Protein AF-0000000084752885 (afdb_homodimer)

InterPro domains:
  IPR028973 PhnB-like [PF06983] (2-134)
  IPR028973 PhnB-like [cd06588] (3-135)
  IPR029068 Glyoxalase/Bleomycin resistance protein/Dihydroxybiphenyl dioxygenase [G3DSA:3.10.180.10] (7-140)
  IPR029068 Glyoxalase/Bleomycin resistance protein/Dihydroxybiphenyl dioxygenase [SSF54593] (1-138)

pLDDT: mean 95.04, std 5.59, range [67.38, 98.88]

Nearest PDB structures (foldseek):
  1u6l-assembly1_B  TM=9.342E-01  e=2.451E-15  Pseudomonas aeruginosa PAO1
  3oms-assembly1_A-2  TM=8.499E-01  e=5.849E-11  Bacillus cereus ATCC 14579
  1u7i-assembly1_B  TM=8.328E-01  e=1.275E-09  Pseudomonas aeruginosa PAO1
  3e5d-assembly1_A-2  TM=7.103E-01  e=3.016E-06  Listeria monocytogenes serotype 4b str. F2365
  2kjz-assembly1_B  TM=7.126E-01  e=6.112E-06  Agrobacterium fabrum str. C58

Foldseek 3Di:
DADEDEEEAAQCVVVLVVLVCVQQPDDKPDWDFCLPDPPSVPPDPSRRRWTPKIWGDNDPRYIYMYTYDDVVVPDDDDADDPDEAEDEDQDPVSLVSNCVSQQVCWAWPADFDQDPVQWRKTWTQGNRRHTYIYTYHNVD/DADEDEEEAAQCVVVLVVLVCVQQPDDKPDWDFCLPDPPSVPPDPSRRRWTPKIWGDNDPRYIYMYTYDDVVVPDDDDADDPDEAEDEDQDPVSLVSNCVSQQVCWAWPADFDQDPVQWRKTWTQGNRRHTYIYTYHNVD

Secondary structure (DSSP, 8-state):
-EEEEEEEESS-HHHHHHHHHHHH----SEEEEGGGSTTGGGS-HHHHTSEEEEEEE-SSS-EEEEEE--GGGT------SSEEEEEE-SSHHHHHHHHHHHTTTSEEEEEEEE-TTS-EEEEEE-TTS-EEEEEE-TT-/-EEEEEEEESS-HHHHHHHHHHHH----SEEEEGGGSTTGGGS-HHHHTSEEEEEEE-SSS-EEEEEE--GGGT------SSEEEEEE-SSHHHHHHHHHHHTTTSEEEEEEEE-TTS-EEEEEE-TTS-EEEEEE-TT-

Solvent-accessible surface area (backbone atoms only — not comparable to full-atom values): 15000 Å² total; per-residue (Å²): 97,48,64,30,50,34,37,49,31,84,65,47,35,61,60,53,49,52,54,48,32,73,62,73,37,81,62,69,82,42,80,38,39,32,49,74,43,92,74,26,84,80,46,52,73,72,54,24,68,21,33,54,34,36,30,37,52,76,37,95,78,35,46,43,33,34,23,28,59,47,58,93,78,69,45,79,86,37,79,37,67,33,51,29,46,32,35,33,37,88,37,69,68,52,39,50,51,51,51,59,51,55,40,53,83,33,47,78,73,37,71,78,40,80,42,94,91,60,31,40,32,28,32,29,29,24,66,86,63,50,39,39,34,41,41,26,45,90,86,108,97,47,64,30,51,34,35,49,30,83,66,46,37,62,62,51,49,53,54,49,31,73,64,72,37,81,64,69,80,41,77,38,39,31,49,74,43,92,75,27,82,81,46,51,73,73,55,23,67,20,33,54,35,36,30,37,54,76,37,95,79,33,46,43,32,34,22,28,60,49,57,93,78,68,45,79,86,38,80,37,67,34,52,30,47,33,34,33,38,88,38,70,68,53,39,50,52,49,51,59,50,55,40,54,82,33,46,78,74,37,71,78,41,80,42,96,89,60,33,40,33,29,31,28,30,25,66,85,64,51,39,39,33,40,40,28,47,89,86,107

Sequence (280 aa):
MKVNTYLNFDGNAEEAFNFYKTVFGGDFIANMKMGDAPDADKLSEEEKSRTMHISLPLSNDTILMASDIVPSMGHSLKKGNNSYISIHPESKEEADRLFNGLSKGGEIEMPMADQFWGDYFGSFVDKFGIHWMVNYNPQSMKVNTYLNFDGNAEEAFNFYKTVFGGDFIANMKMGDAPDADKLSEEEKSRTMHISLPLSNDTILMASDIVPSMGHSLKKGNNSYISIHPESKEEADRLFNGLSKGGEIEMPMADQFWGDYFGSFVDKFGIHWMVNYNPQS

Organism: Allomuricauda ruestringensis (strain DSM 13258 / CIP 107369 / LMG 19739 / B1) (NCBI:txid886377)

Structure (mmCIF, N/CA/C/O backbone):
data_AF-0000000084752885-model_v1
#
loop_
_entity.id
_entity.type
_entity.pdbx_description
1 polymer 'Glyoxalase/bleomycin resistance protein/dioxygenase'
#
loop_
_atom_site.group_PDB
_atom_site.id
_atom_site.type_symbol
_atom_site.label_atom_id
_atom_site.label_alt_id
_atom_site.label_comp_id
_atom_site.label_asym_id
_atom_site.label_entity_id
_atom_site.label_seq_id
_atom_site.pdbx_PDB_ins_code
_atom_site.Cartn_x
_atom_site.Cartn_y
_atom_site.Cartn_z
_atom_site.occupancy
_atom_site.B_iso_or_equiv
_atom_site.auth_seq_id
_atom_site.auth_comp_id
_atom_site.auth_asym_id
_atom_site.auth_atom_id
_atom_site.pdbx_PDB_model_num
ATOM 1 N N . MET A 1 1 ? 11.758 -0.398 13.227 1 91 1 MET A N 1
ATOM 2 C CA . MET A 1 1 ? 11.102 0.417 12.211 1 91 1 MET A CA 1
ATOM 3 C C . MET A 1 1 ? 9.742 -0.156 11.844 1 91 1 MET A C 1
ATOM 5 O O . MET A 1 1 ? 9.578 -1.375 11.766 1 91 1 MET A O 1
ATOM 9 N N . LYS A 1 2 ? 8.719 0.7 11.648 1 93.19 2 LYS A N 1
ATOM 10 C CA . LYS A 1 2 ? 7.402 0.252 11.211 1 93.19 2 LYS A CA 1
ATOM 11 C C . LYS A 1 2 ? 7.125 0.677 9.773 1 93.19 2 LYS A C 1
ATOM 13 O O . LYS A 1 2 ? 7.691 1.661 9.297 1 93.19 2 LYS A O 1
ATOM 18 N N . VAL A 1 3 ? 6.336 -0.091 9.117 1 95.88 3 VAL A N 1
ATOM 19 C CA . VAL A 1 3 ? 5.906 0.196 7.754 1 95.88 3 VAL A CA 1
ATOM 20 C C . VAL A 1 3 ? 4.387 0.073 7.656 1 95.88 3 VAL A C 1
ATOM 22 O O . VAL A 1 3 ? 3.812 -0.943 8.055 1 95.88 3 VAL A O 1
ATOM 25 N N . ASN A 1 4 ? 3.77 1.115 7.133 1 96.62 4 ASN A N 1
ATOM 26 C CA . ASN A 1 4 ? 2.316 1.158 7.012 1 96.62 4 ASN A CA 1
ATOM 27 C C . ASN A 1 4 ? 1.883 1.6 5.617 1 96.62 4 ASN A C 1
ATOM 29 O O . ASN A 1 4 ? 2.672 2.18 4.871 1 96.62 4 ASN A O 1
ATOM 33 N N . THR A 1 5 ? 0.655 1.289 5.285 1 98 5 THR A N 1
ATOM 34 C CA . THR A 1 5 ? 0.058 1.8 4.059 1 98 5 THR A CA 1
ATOM 35 C C . THR A 1 5 ? -0.627 3.141 4.305 1 98 5 THR A C 1
ATOM 37 O O . THR A 1 5 ? -1.317 3.314 5.312 1 98 5 THR A O 1
ATOM 40 N N . TYR A 1 6 ? -0.366 4.062 3.443 1 98.62 6 TYR A N 1
ATOM 41 C CA . TYR A 1 6 ? -1.017 5.367 3.459 1 98.62 6 TYR A CA 1
ATOM 42 C C . TYR A 1 6 ? -1.826 5.59 2.188 1 98.62 6 TYR A C 1
ATOM 44 O O . TYR A 1 6 ? -1.276 5.582 1.084 1 98.62 6 TYR A O 1
ATOM 52 N N . LEU A 1 7 ? -3.104 5.852 2.334 1 98.81 7 LEU A N 1
ATOM 53 C CA . LEU A 1 7 ? -3.994 5.969 1.186 1 98.81 7 LEU A CA 1
ATOM 54 C C . LEU A 1 7 ? -4.379 7.426 0.947 1 98.81 7 LEU A C 1
ATOM 56 O O . LEU A 1 7 ? -4.527 8.195 1.897 1 98.81 7 LEU A O 1
ATOM 60 N N . ASN A 1 8 ? -4.547 7.723 -0.279 1 98.5 8 ASN A N 1
ATOM 61 C CA . ASN A 1 8 ? -5.109 9.016 -0.667 1 98.5 8 ASN A CA 1
ATOM 62 C C . ASN A 1 8 ? -6.508 8.859 -1.257 1 98.5 8 ASN A C 1
ATOM 64 O O . ASN A 1 8 ? -6.742 7.98 -2.088 1 98.5 8 ASN A O 1
ATOM 68 N N . PHE A 1 9 ? -7.363 9.695 -0.864 1 98.62 9 PHE A N 1
ATOM 69 C CA . PHE A 1 9 ? -8.727 9.734 -1.372 1 98.62 9 PHE A CA 1
ATOM 70 C C . PHE A 1 9 ? -9.078 11.133 -1.878 1 98.62 9 PHE A C 1
ATOM 72 O O . PHE A 1 9 ? -8.273 12.062 -1.761 1 98.62 9 PHE A O 1
ATOM 79 N N . ASP A 1 10 ? -10.219 11.219 -2.535 1 97.69 10 ASP A N 1
ATOM 80 C CA . ASP A 1 10 ? -10.719 12.5 -3.031 1 97.69 10 ASP A CA 1
ATOM 81 C C . ASP A 1 10 ? -12.047 12.867 -2.373 1 97.69 10 ASP A C 1
ATOM 83 O O . ASP A 1 10 ? -13.094 12.844 -3.021 1 97.69 10 ASP A O 1
ATOM 87 N N . GLY A 1 11 ? -11.938 13.156 -1.049 1 97.12 11 GLY A N 1
ATOM 88 C CA . GLY A 1 11 ? -13.094 13.68 -0.331 1 97.12 11 GLY A CA 1
ATOM 89 C C . GLY A 1 11 ? -13.875 12.609 0.4 1 97.12 11 GLY A C 1
ATOM 90 O O . GLY A 1 11 ? -14.836 12.906 1.113 1 97.12 11 GLY A O 1
ATOM 91 N N . ASN A 1 12 ? -13.477 11.367 0.318 1 98.12 12 ASN A N 1
ATOM 92 C CA . ASN A 1 12 ? -14.273 10.312 0.942 1 98.12 12 ASN A CA 1
ATOM 93 C C . ASN A 1 12 ? -13.406 9.391 1.801 1 98.12 12 ASN A C 1
ATOM 95 O O . ASN A 1 12 ? -13.734 8.219 1.983 1 98.12 12 ASN A O 1
ATOM 99 N N . ALA A 1 13 ? -12.266 9.859 2.336 1 98.56 13 ALA A N 1
ATOM 100 C CA . ALA A 1 13 ? -11.391 9.078 3.205 1 98.56 13 ALA A CA 1
ATOM 101 C C . ALA A 1 13 ? -12.125 8.625 4.461 1 98.56 13 ALA A C 1
ATOM 103 O O . ALA A 1 13 ? -12.07 7.449 4.828 1 98.56 13 ALA A O 1
ATOM 104 N N . GLU A 1 14 ? -12.781 9.547 5.07 1 98.38 14 GLU A N 1
ATOM 105 C CA . GLU A 1 14 ? -13.477 9.203 6.309 1 98.38 14 GLU A CA 1
ATOM 106 C C . GLU A 1 14 ? -14.57 8.172 6.059 1 98.38 14 GLU A C 1
ATOM 108 O O . GLU A 1 14 ? -14.766 7.262 6.867 1 98.38 14 GLU A O 1
ATOM 113 N N . GLU A 1 15 ? -15.297 8.359 4.98 1 98.62 15 GLU A N 1
ATOM 114 C CA . GLU A 1 15 ? -16.297 7.367 4.605 1 98.62 15 GLU A CA 1
ATOM 115 C C . GLU A 1 15 ? -15.672 5.984 4.449 1 98.62 15 GLU A C 1
ATOM 117 O O . GLU A 1 15 ? -16.188 4.996 4.977 1 98.62 15 GLU A O 1
ATOM 122 N N . ALA A 1 16 ? -14.625 5.91 3.732 1 98.75 16 ALA A N 1
ATOM 123 C CA . ALA A 1 16 ? -13.914 4.648 3.523 1 98.75 16 ALA A CA 1
ATOM 124 C C . ALA A 1 16 ? -13.461 4.047 4.852 1 98.75 16 ALA A C 1
ATOM 126 O O . ALA A 1 16 ? -13.664 2.854 5.098 1 98.75 16 ALA A O 1
ATOM 127 N N . PHE A 1 17 ? -12.914 4.859 5.746 1 98.81 17 PHE A N 1
ATOM 128 C CA . PHE A 1 17 ? -12.352 4.352 6.992 1 98.81 17 PHE A CA 1
ATOM 129 C C . PHE A 1 17 ? -13.453 3.926 7.953 1 98.81 17 PHE A C 1
ATOM 131 O O . PHE A 1 17 ? -13.273 2.99 8.734 1 98.81 17 PHE A O 1
ATOM 138 N N . ASN A 1 18 ? -14.555 4.57 7.91 1 98.75 18 ASN A N 1
ATOM 139 C CA . ASN A 1 18 ? -15.703 4.078 8.664 1 98.75 18 ASN A CA 1
ATOM 140 C C . ASN A 1 18 ? -16.141 2.703 8.18 1 98.75 18 ASN A C 1
ATOM 142 O O . ASN A 1 18 ? -16.484 1.835 8.984 1 98.75 18 ASN A O 1
ATOM 146 N N . PHE A 1 19 ? -16.172 2.588 6.891 1 98.81 19 PHE A N 1
ATOM 147 C CA . PHE A 1 19 ? -16.469 1.279 6.32 1 98.81 19 PHE A CA 1
ATOM 148 C C . PHE A 1 19 ? -15.469 0.239 6.793 1 98.81 19 PHE A C 1
ATOM 150 O O . PHE A 1 19 ? -15.852 -0.844 7.238 1 98.81 19 PHE A O 1
ATOM 157 N N . TYR A 1 20 ? -14.141 0.52 6.715 1 98.69 20 TYR A N 1
ATOM 158 C CA . TYR A 1 20 ? -13.102 -0.406 7.16 1 98.69 20 TYR A CA 1
ATOM 159 C C . TYR A 1 20 ? -13.266 -0.74 8.641 1 98.69 20 TYR A C 1
ATOM 161 O O . TYR A 1 20 ? -13.07 -1.885 9.047 1 98.69 20 TYR A O 1
ATOM 169 N N . LYS A 1 21 ? -13.602 0.227 9.438 1 98.25 21 LYS A N 1
ATOM 170 C CA . LYS A 1 21 ? -13.805 0.026 10.867 1 98.25 21 LYS A CA 1
ATOM 171 C C . LYS A 1 21 ? -14.898 -1.01 11.125 1 98.25 21 LYS A C 1
ATOM 173 O O . LYS A 1 21 ? -14.797 -1.804 12.062 1 98.25 21 LYS A O 1
ATOM 178 N N . THR A 1 22 ? -15.93 -1.005 10.32 1 98.25 22 THR A N 1
ATOM 179 C CA . THR A 1 22 ? -17 -1.974 10.508 1 98.25 22 THR A CA 1
ATOM 180 C C . THR A 1 22 ? -16.5 -3.393 10.25 1 98.25 22 THR A C 1
ATOM 182 O O . THR A 1 22 ? -17.047 -4.355 10.805 1 98.25 22 THR A O 1
ATOM 185 N N . VAL A 1 23 ? -15.523 -3.547 9.469 1 98.19 23 VAL A N 1
ATOM 186 C CA . VAL A 1 23 ? -15.031 -4.863 9.078 1 98.19 23 VAL A CA 1
ATOM 187 C C . VAL A 1 23 ? -13.922 -5.305 10.031 1 98.19 23 VAL A C 1
ATOM 189 O O . VAL A 1 23 ? -13.93 -6.441 10.516 1 98.19 23 VAL A O 1
ATOM 192 N N . PHE A 1 24 ? -13 -4.406 10.266 1 97.38 24 PHE A N 1
ATOM 193 C CA . PHE A 1 24 ? -11.82 -4.754 11.055 1 97.38 24 PHE A CA 1
ATOM 194 C C . PHE A 1 24 ? -12.094 -4.559 12.547 1 97.38 24 PHE A C 1
ATOM 196 O O . PHE A 1 24 ? -11.414 -5.156 13.391 1 97.38 24 PHE A O 1
ATOM 203 N N . GLY A 1 25 ? -13.016 -3.684 12.82 1 95.88 25 GLY A N 1
ATOM 204 C CA . GLY A 1 25 ? -13.211 -3.252 14.195 1 95.88 25 GLY A CA 1
ATOM 205 C C . GLY A 1 25 ? -12.18 -2.232 14.656 1 95.88 25 GLY A C 1
ATOM 206 O O . GLY A 1 25 ? -11.562 -1.558 13.828 1 95.88 25 GLY A O 1
ATOM 207 N N . GLY A 1 26 ? -12.148 -2.049 16 1 94.19 26 GLY A N 1
ATOM 208 C CA . GLY A 1 26 ? -11.195 -1.105 16.578 1 94.19 26 GLY A CA 1
ATOM 209 C C . GLY A 1 26 ? -11.695 0.327 16.562 1 94.19 26 GLY A C 1
ATOM 210 O O . GLY A 1 26 ? -12.852 0.582 16.219 1 94.19 26 GLY A O 1
ATOM 211 N N . ASP A 1 27 ? -10.719 1.212 17.047 1 96.75 27 ASP A N 1
ATOM 212 C CA . ASP A 1 27 ? -11.023 2.641 17.062 1 96.75 27 ASP A CA 1
ATOM 213 C C . ASP A 1 27 ? -9.945 3.439 16.344 1 96.75 27 ASP A C 1
ATOM 215 O O . ASP A 1 27 ? -8.797 3.002 16.25 1 96.75 27 ASP A O 1
ATOM 219 N N . PHE A 1 28 ? -10.438 4.559 15.828 1 97.44 28 PHE A N 1
ATOM 220 C CA . PHE A 1 28 ? -9.477 5.461 15.195 1 97.44 28 PHE A CA 1
ATOM 221 C C . PHE A 1 28 ? -8.453 5.957 16.219 1 97.44 28 PHE A C 1
ATOM 223 O O . PHE A 1 28 ? -8.805 6.277 17.344 1 97.44 28 PHE A O 1
ATOM 230 N N . ILE A 1 29 ? -7.227 6.059 15.781 1 95.38 29 ILE A N 1
ATOM 231 C CA . ILE A 1 29 ? -6.191 6.66 16.625 1 95.38 29 ILE A CA 1
ATOM 232 C C . ILE A 1 29 ? -6.07 8.148 16.297 1 95.38 29 ILE A C 1
ATOM 234 O O . ILE A 1 29 ? -5.621 8.938 17.125 1 95.38 29 ILE A O 1
ATOM 238 N N . ALA A 1 30 ? -6.398 8.492 15.117 1 94.44 30 ALA A N 1
ATOM 239 C CA . ALA A 1 30 ? -6.438 9.875 14.648 1 94.44 30 ALA A CA 1
ATOM 240 C C . ALA A 1 30 ? -7.559 10.078 13.633 1 94.44 30 ALA A C 1
ATOM 242 O O . ALA A 1 30 ? -7.84 9.195 12.82 1 94.44 30 ALA A O 1
ATOM 243 N N . ASN A 1 31 ? -8.195 11.117 13.68 1 96.62 31 ASN A N 1
ATOM 244 C CA . ASN A 1 31 ? -9.219 11.57 12.742 1 96.62 31 ASN A CA 1
ATOM 245 C C . ASN A 1 31 ? -9.32 13.094 12.719 1 96.62 31 ASN A C 1
ATOM 247 O O . ASN A 1 31 ? -10.031 13.68 13.531 1 96.62 31 ASN A O 1
ATOM 251 N N . MET A 1 32 ? -8.625 13.609 11.805 1 95.38 32 MET A N 1
ATOM 252 C CA . MET A 1 32 ? -8.492 15.062 11.742 1 95.38 32 MET A CA 1
ATOM 253 C C . MET A 1 32 ? -8.984 15.602 10.406 1 95.38 32 MET A C 1
ATOM 255 O O . MET A 1 32 ? -8.711 15.016 9.359 1 95.38 32 MET A O 1
ATOM 259 N N . LYS A 1 33 ? -9.625 16.766 10.492 1 95.94 33 LYS A N 1
ATOM 260 C CA . LYS A 1 33 ? -10.102 17.438 9.289 1 95.94 33 LYS A CA 1
ATOM 261 C C . LYS A 1 33 ? -9.164 18.562 8.883 1 95.94 33 LYS A C 1
ATOM 263 O O . LYS A 1 33 ? -8.406 19.078 9.703 1 95.94 33 LYS A O 1
ATOM 268 N N . MET A 1 34 ? -9.328 18.906 7.582 1 92.94 34 MET A N 1
ATOM 269 C CA . MET A 1 34 ? -8.523 20.016 7.074 1 92.94 34 MET A CA 1
ATOM 270 C C . MET A 1 34 ? -8.859 21.312 7.797 1 92.94 34 MET A C 1
ATOM 272 O O . MET A 1 34 ? -7.988 22.156 8.008 1 92.94 34 MET A O 1
ATOM 276 N N . GLY A 1 35 ? -10.047 21.422 8.102 1 90.75 35 GLY A N 1
ATOM 277 C CA . GLY A 1 35 ? -10.508 22.594 8.812 1 90.75 35 GLY A CA 1
ATOM 278 C C . GLY A 1 35 ? -9.852 22.781 10.164 1 90.75 35 GLY A C 1
ATOM 279 O O . GLY A 1 35 ? -9.883 23.859 10.742 1 90.75 35 GLY A O 1
ATOM 280 N N . ASP A 1 36 ? -9.273 21.734 10.742 1 89.12 36 ASP A N 1
ATOM 281 C CA . ASP A 1 36 ? -8.609 21.75 12.047 1 89.12 36 ASP A CA 1
ATOM 282 C C . ASP A 1 36 ? -7.199 22.312 11.938 1 89.12 36 ASP A C 1
ATOM 284 O O . ASP A 1 36 ? -6.562 22.609 12.953 1 89.12 36 ASP A O 1
ATOM 288 N N . ALA A 1 37 ? -6.684 22.5 10.781 1 83.62 37 ALA A N 1
ATOM 289 C CA . ALA A 1 37 ? -5.32 22.984 10.57 1 83.62 37 ALA A CA 1
ATOM 290 C C . ALA A 1 37 ? -5.238 24.5 10.805 1 83.62 37 ALA A C 1
ATOM 292 O O . ALA A 1 37 ? -6.227 25.219 10.648 1 83.62 37 ALA A O 1
ATOM 293 N N . PRO A 1 38 ? -4.098 25.047 11.258 1 78.88 38 PRO A N 1
ATOM 294 C CA . PRO A 1 38 ? -3.943 26.484 11.547 1 78.88 38 PRO A CA 1
ATOM 295 C C . PRO A 1 38 ? -4.273 27.359 10.352 1 78.88 38 PRO A C 1
ATOM 297 O O . PRO A 1 38 ? -4.883 28.422 10.516 1 78.88 38 PRO A O 1
ATOM 300 N N . ASP A 1 39 ? -3.988 27.016 9.156 1 77 39 ASP A N 1
ATOM 301 C CA . ASP A 1 39 ? -4.207 27.875 7.992 1 77 39 ASP A CA 1
ATOM 302 C C . ASP A 1 39 ? -5.445 27.438 7.211 1 77 39 ASP A C 1
ATOM 304 O O . ASP A 1 39 ? -5.512 27.625 5.996 1 77 39 ASP A O 1
ATOM 308 N N . ALA A 1 40 ? -6.395 26.969 7.945 1 81.38 40 ALA A N 1
ATOM 309 C CA . ALA A 1 40 ? -7.566 26.406 7.273 1 81.38 40 ALA A CA 1
ATOM 310 C C . ALA A 1 40 ? -8.492 27.516 6.777 1 81.38 40 ALA A C 1
ATOM 312 O O . ALA A 1 40 ? -9.43 27.266 6.012 1 81.38 40 ALA A O 1
ATOM 313 N N . ASP A 1 41 ? -8.297 28.75 7.148 1 82.81 41 ASP A N 1
ATOM 314 C CA . ASP A 1 41 ? -9.156 29.859 6.773 1 82.81 41 ASP A CA 1
ATOM 315 C C . ASP A 1 41 ? -9.125 30.094 5.266 1 82.81 41 ASP A C 1
ATOM 317 O O . ASP A 1 41 ? -10.055 30.672 4.699 1 82.81 41 ASP A O 1
ATOM 321 N N . LYS A 1 42 ? -8.125 29.672 4.645 1 84.44 42 LYS A N 1
ATOM 322 C CA . LYS A 1 42 ? -7.961 29.906 3.211 1 84.44 42 LYS A CA 1
ATOM 323 C C . LYS A 1 42 ? -8.656 28.812 2.398 1 84.44 42 LYS A C 1
ATOM 325 O O . LYS A 1 42 ? -8.773 28.922 1.178 1 84.44 42 LYS A O 1
ATOM 330 N N . LEU A 1 43 ? -9.156 27.859 3.055 1 87.94 43 LEU A N 1
ATOM 331 C CA . LEU A 1 43 ? -9.781 26.734 2.367 1 87.94 43 LEU A CA 1
ATOM 332 C C . LEU A 1 43 ? -11.289 26.953 2.24 1 87.94 43 LEU A C 1
ATOM 334 O O . LEU A 1 43 ? -11.898 27.609 3.082 1 87.94 43 LEU A O 1
ATOM 338 N N . SER A 1 44 ? -11.836 26.469 1.161 1 90.69 44 SER A N 1
ATOM 339 C CA . SER A 1 44 ? -13.289 26.453 1.021 1 90.69 44 SER A CA 1
ATOM 340 C C . SER A 1 44 ? -13.945 25.578 2.08 1 90.69 44 SER A C 1
ATOM 342 O O . SER A 1 44 ? -13.273 24.75 2.709 1 90.69 44 SER A O 1
ATOM 344 N N . GLU A 1 45 ? -15.211 25.766 2.275 1 90.19 45 GLU A N 1
ATOM 345 C CA . GLU A 1 45 ? -15.945 24.938 3.23 1 90.19 45 GLU A CA 1
ATOM 346 C C . GLU A 1 45 ? -15.875 23.469 2.85 1 90.19 45 GLU A C 1
ATOM 348 O O . GLU A 1 45 ? -15.758 22.594 3.719 1 90.19 45 GLU A O 1
ATOM 353 N N . GLU A 1 46 ? -16 23.266 1.592 1 91.94 46 GLU A N 1
ATOM 354 C CA . GLU A 1 46 ? -15.891 21.891 1.116 1 91.94 46 GLU A CA 1
ATOM 355 C C . GLU A 1 46 ? -14.531 21.281 1.465 1 91.94 46 GLU A C 1
ATOM 357 O O . GLU A 1 46 ? -14.445 20.172 1.964 1 91.94 46 GLU A O 1
ATOM 362 N N . GLU A 1 47 ? -13.531 22.016 1.274 1 92.69 47 GLU A N 1
ATOM 363 C CA . GLU A 1 47 ? -12.18 21.531 1.518 1 92.69 47 GLU A CA 1
ATOM 364 C C . GLU A 1 47 ? -11.891 21.422 3.012 1 92.69 47 GLU A C 1
ATOM 366 O O . GLU A 1 47 ? -11.156 20.516 3.441 1 92.69 47 GLU A O 1
ATOM 371 N N . LYS A 1 48 ? -12.477 22.25 3.75 1 93.56 48 LYS A N 1
ATOM 372 C CA . LYS A 1 48 ? -12.32 22.172 5.199 1 93.56 48 LYS A CA 1
ATOM 373 C C . LYS A 1 48 ? -12.883 20.859 5.746 1 93.56 48 LYS A C 1
ATOM 375 O O . LYS A 1 48 ? -12.398 20.344 6.762 1 93.56 48 LYS A O 1
ATOM 380 N N . SER A 1 49 ? -13.82 20.344 5.082 1 95.31 49 SER A N 1
ATOM 381 C CA . SER A 1 49 ? -14.484 19.125 5.547 1 95.31 49 SER A CA 1
ATOM 382 C C . SER A 1 49 ? -13.703 17.891 5.141 1 95.31 49 SER A C 1
ATOM 384 O O . SER A 1 49 ? -13.977 16.781 5.637 1 95.31 49 SER A O 1
ATOM 386 N N . ARG A 1 50 ? -12.734 18.062 4.32 1 96.5 50 ARG A N 1
ATOM 387 C CA . ARG A 1 50 ? -11.922 16.938 3.863 1 96.5 50 ARG A CA 1
ATOM 388 C C . ARG A 1 50 ? -11.031 16.422 4.984 1 96.5 50 ARG A C 1
ATOM 390 O O . ARG A 1 50 ? -10.727 17.156 5.93 1 96.5 50 ARG A O 1
ATOM 397 N N . THR A 1 51 ? -10.672 15.18 4.887 1 97.44 51 THR A N 1
ATOM 398 C CA . THR A 1 51 ? -9.844 14.516 5.891 1 97.44 51 THR A CA 1
ATOM 399 C C . THR A 1 51 ? -8.383 14.922 5.734 1 97.44 51 THR A C 1
ATOM 401 O O . THR A 1 51 ? -7.789 14.719 4.672 1 97.44 51 THR A O 1
ATOM 404 N N . MET A 1 52 ? -7.844 15.5 6.809 1 95.56 52 MET A N 1
ATOM 405 C CA . MET A 1 52 ? -6.414 15.797 6.84 1 95.56 52 MET A CA 1
ATOM 406 C C . MET A 1 52 ? -5.602 14.547 7.145 1 95.56 52 MET A C 1
ATOM 408 O O . MET A 1 52 ? -4.59 14.281 6.496 1 95.56 52 MET A O 1
ATOM 412 N N . HIS A 1 53 ? -6.051 13.789 8.109 1 96.5 53 HIS A N 1
ATOM 413 C CA . HIS A 1 53 ? -5.402 12.547 8.516 1 96.5 53 HIS A CA 1
ATOM 414 C C . HIS A 1 53 ? -6.367 11.648 9.281 1 96.5 53 HIS A C 1
ATOM 416 O O . HIS A 1 53 ? -7.137 12.117 10.117 1 96.5 53 HIS A O 1
ATOM 422 N N . ILE A 1 54 ? -6.352 10.398 8.984 1 98 54 ILE A N 1
ATOM 423 C CA . ILE A 1 54 ? -7.125 9.391 9.695 1 98 54 ILE A CA 1
ATOM 424 C C . ILE A 1 54 ? -6.32 8.094 9.797 1 98 54 ILE A C 1
ATOM 426 O O . ILE A 1 54 ? -5.551 7.77 8.891 1 98 54 ILE A O 1
ATOM 430 N N . SER A 1 55 ? -6.441 7.441 10.914 1 98.19 55 SER A N 1
ATOM 431 C CA . SER A 1 55 ? -5.676 6.219 11.117 1 98.19 55 SER A CA 1
ATOM 432 C C . SER A 1 55 ? -6.496 5.176 11.875 1 98.19 55 SER A C 1
ATOM 434 O O . SER A 1 55 ? -7.219 5.508 12.82 1 98.19 55 SER A O 1
ATOM 436 N N . LEU A 1 56 ? -6.434 3.957 11.422 1 98.19 56 LEU A N 1
A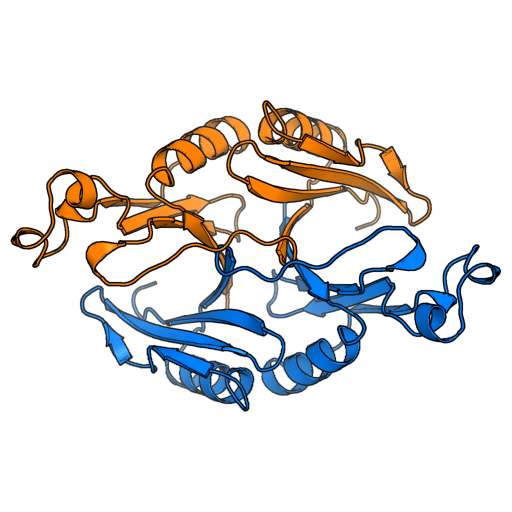TOM 437 C CA . LEU A 1 56 ? -7.148 2.809 11.977 1 98.19 56 LEU A CA 1
ATOM 438 C C . LEU A 1 56 ? -6.203 1.626 12.172 1 98.19 56 LEU A C 1
ATOM 440 O O . LEU A 1 56 ? -5.66 1.096 11.195 1 98.19 56 LEU A O 1
ATOM 444 N N . PRO A 1 57 ? -5.945 1.178 13.414 1 96.94 57 PRO A N 1
ATOM 445 C CA . PRO A 1 57 ? -5.156 -0.041 13.594 1 96.94 57 PRO A CA 1
ATOM 446 C C . PRO A 1 57 ? -5.832 -1.277 13 1 96.94 57 PRO A C 1
ATOM 448 O O . PRO A 1 57 ? -7 -1.54 13.289 1 96.94 57 PRO A O 1
ATOM 451 N N . LEU A 1 58 ? -5.148 -2 12.18 1 95.06 58 LEU A N 1
ATOM 452 C CA . LEU A 1 58 ? -5.68 -3.227 11.594 1 95.06 58 LEU A CA 1
ATOM 453 C C . LEU A 1 58 ? -5.223 -4.449 12.383 1 95.06 58 LEU A C 1
ATOM 455 O O . LEU A 1 58 ? -5.867 -5.496 12.344 1 95.06 58 LEU A O 1
ATOM 459 N N . SER A 1 59 ? -4.047 -4.363 12.883 1 88.38 59 SER A N 1
ATOM 460 C CA . SER A 1 59 ? -3.42 -5.391 13.711 1 88.38 59 SER A CA 1
ATOM 461 C C . SER A 1 59 ? -2.547 -4.766 14.797 1 88.38 59 SER A C 1
ATOM 463 O O . SER A 1 59 ? -2.564 -3.549 14.992 1 88.38 59 SER A O 1
ATOM 465 N N . ASN A 1 60 ? -1.838 -5.598 15.492 1 83.75 60 ASN A N 1
ATOM 466 C CA . ASN A 1 60 ? -0.973 -5.105 16.562 1 83.75 60 ASN A CA 1
ATOM 467 C C . ASN A 1 60 ? 0.194 -4.293 16 1 83.75 60 ASN A C 1
ATOM 469 O O . ASN A 1 60 ? 0.715 -3.404 16.688 1 83.75 60 ASN A O 1
ATOM 473 N N . ASP A 1 61 ? 0.481 -4.523 14.766 1 87.19 61 ASP A N 1
ATOM 474 C CA . ASP A 1 61 ? 1.73 -3.939 14.289 1 87.19 61 ASP A CA 1
ATOM 475 C C . ASP A 1 61 ? 1.497 -3.078 13.055 1 87.19 61 ASP A C 1
ATOM 477 O O . ASP A 1 61 ? 2.447 -2.564 12.461 1 87.19 61 ASP A O 1
ATOM 481 N N . THR A 1 62 ? 0.237 -2.986 12.672 1 93.44 62 THR A N 1
ATOM 482 C CA . THR A 1 62 ? -0.03 -2.268 11.43 1 93.44 62 THR A CA 1
ATOM 483 C C . THR A 1 62 ? -1.157 -1.257 11.625 1 93.44 62 THR A C 1
ATOM 485 O O . THR A 1 62 ? -2.193 -1.579 12.211 1 93.44 62 THR A O 1
ATOM 488 N N . ILE A 1 63 ? -0.9 -0.065 11.172 1 96.31 63 ILE A N 1
ATOM 489 C CA . ILE A 1 63 ? -1.898 0.999 11.164 1 96.31 63 ILE A CA 1
ATOM 490 C C . ILE A 1 63 ? -2.18 1.438 9.734 1 96.31 63 ILE A C 1
ATOM 492 O O . ILE A 1 63 ? -1.253 1.75 8.977 1 96.31 63 ILE A O 1
ATOM 496 N N . LEU A 1 64 ? -3.445 1.407 9.305 1 98.25 64 LEU A N 1
ATOM 497 C CA . LEU A 1 64 ? -3.859 1.989 8.031 1 98.25 64 LEU A CA 1
ATOM 498 C C . LEU A 1 64 ? -4.102 3.488 8.172 1 98.25 64 LEU A C 1
ATOM 500 O O . LEU A 1 64 ? -4.773 3.928 9.109 1 98.25 64 LEU A O 1
ATOM 504 N N . MET A 1 65 ? -3.537 4.23 7.266 1 98.44 65 MET A N 1
ATOM 505 C CA . MET A 1 65 ? -3.648 5.688 7.344 1 98.44 65 MET A CA 1
ATOM 506 C C . MET A 1 65 ? -4.129 6.266 6.016 1 98.44 65 MET A C 1
ATOM 508 O O . MET A 1 65 ? -4 5.621 4.973 1 98.44 65 MET A O 1
ATOM 512 N N . ALA A 1 66 ? -4.652 7.523 6.129 1 98.62 66 ALA A N 1
ATOM 513 C CA . ALA A 1 66 ? -5.117 8.133 4.887 1 98.62 66 ALA A CA 1
ATOM 514 C C . ALA A 1 66 ? -5.305 9.633 5.047 1 98.62 66 ALA A C 1
ATOM 516 O O . ALA A 1 66 ? -5.281 10.156 6.164 1 98.62 66 ALA A O 1
ATOM 517 N N . SER A 1 67 ? -5.477 10.219 3.961 1 97.75 67 SER A N 1
ATOM 518 C CA . SER A 1 67 ? -5.93 11.602 3.84 1 97.75 67 SER A CA 1
ATOM 519 C C . SER A 1 67 ? -6.695 11.82 2.541 1 97.75 67 SER A C 1
ATOM 521 O O . SER A 1 67 ? -6.758 10.93 1.69 1 97.75 67 SER A O 1
ATOM 523 N N . ASP A 1 68 ? -7.34 12.992 2.436 1 97.94 68 ASP A N 1
ATOM 524 C CA . ASP A 1 68 ? -7.91 13.469 1.181 1 97.94 68 ASP A CA 1
ATOM 525 C C . ASP A 1 68 ? -6.945 14.414 0.462 1 97.94 68 ASP A C 1
ATOM 527 O O . ASP A 1 68 ? -6.277 15.227 1.099 1 97.94 68 ASP A O 1
ATOM 531 N N . ILE A 1 69 ? -6.91 14.273 -0.808 1 96.62 69 ILE A N 1
ATOM 532 C CA . ILE A 1 69 ? -6.207 15.289 -1.583 1 96.62 69 ILE A CA 1
ATOM 533 C C . ILE A 1 69 ? -6.949 16.625 -1.48 1 96.62 69 ILE A C 1
ATOM 535 O O . ILE A 1 69 ? -8.133 16.656 -1.145 1 96.62 69 ILE A O 1
ATOM 539 N N . VAL A 1 70 ? -6.234 17.672 -1.76 1 93.25 70 VAL A N 1
ATOM 540 C CA . VAL A 1 70 ? -6.785 19.031 -1.793 1 93.25 70 VAL A CA 1
ATOM 541 C C . VAL A 1 70 ? -6.559 19.641 -3.17 1 93.25 70 VAL A C 1
ATOM 543 O O . VAL A 1 70 ? -5.488 20.188 -3.441 1 93.25 70 VAL A O 1
ATOM 546 N N . PRO A 1 71 ? -7.586 19.719 -4.004 1 92.25 71 PRO A N 1
ATOM 547 C CA . PRO A 1 71 ? -7.41 20.156 -5.391 1 92.25 71 PRO A CA 1
ATOM 548 C C . PRO A 1 71 ? -6.914 21.594 -5.496 1 92.25 71 PRO A C 1
ATOM 550 O O . PRO A 1 71 ? -6.094 21.906 -6.359 1 92.25 71 PRO A O 1
ATOM 553 N N . SER A 1 72 ? -7.379 22.438 -4.641 1 90.38 72 SER A N 1
ATOM 554 C CA . SER A 1 72 ? -6.984 23.844 -4.703 1 90.38 72 SER A CA 1
ATOM 555 C C . SER A 1 72 ? -5.492 24.016 -4.453 1 90.38 72 SER A C 1
ATOM 557 O O . SER A 1 72 ? -4.91 25.047 -4.801 1 90.38 72 SER A O 1
ATOM 559 N N . MET A 1 73 ? -4.918 23.062 -3.893 1 88.81 73 MET A N 1
ATOM 560 C CA . MET A 1 73 ? -3.479 23.094 -3.646 1 88.81 73 MET A CA 1
ATOM 561 C C . MET A 1 73 ? -2.717 22.422 -4.777 1 88.81 73 MET A C 1
ATOM 563 O O . MET A 1 73 ? -1.521 22.141 -4.652 1 88.81 73 MET A O 1
ATOM 567 N N . GLY A 1 74 ? -3.445 22.016 -5.77 1 91.38 74 GLY A N 1
ATOM 568 C CA . GLY A 1 74 ? -2.818 21.453 -6.949 1 91.38 74 GLY A CA 1
ATOM 569 C C . GLY A 1 74 ? -2.744 19.938 -6.91 1 91.38 74 GLY A C 1
ATOM 570 O O . GLY A 1 74 ? -2.129 19.312 -7.777 1 91.38 74 GLY A O 1
ATOM 571 N N . HIS A 1 75 ? -3.332 19.344 -5.98 1 93.38 75 HIS A N 1
ATOM 572 C CA . HIS A 1 75 ? -3.312 17.891 -5.867 1 93.38 75 HIS A CA 1
ATOM 573 C C . HIS A 1 75 ? -4.277 17.25 -6.859 1 93.38 75 HIS A C 1
ATOM 575 O O . HIS A 1 75 ? -5.34 17.797 -7.145 1 93.38 75 HIS A O 1
ATOM 581 N N . SER A 1 76 ? -3.832 16.141 -7.371 1 96.31 76 SER A N 1
ATOM 582 C CA . SER A 1 76 ? -4.684 15.289 -8.195 1 96.31 76 SER A CA 1
ATOM 583 C C . SER A 1 76 ? -4.551 13.82 -7.797 1 96.31 76 SER A C 1
ATOM 585 O O . SER A 1 76 ? -3.475 13.375 -7.398 1 96.31 76 SER A O 1
ATOM 587 N N . LEU A 1 77 ? -5.648 13.133 -7.926 1 97.56 77 LEU A N 1
ATOM 588 C CA . LEU A 1 77 ? -5.668 11.719 -7.578 1 97.56 77 LEU A CA 1
ATOM 589 C C . LEU A 1 77 ? -5.699 10.852 -8.828 1 97.56 77 LEU A C 1
ATOM 591 O O . LEU A 1 77 ? -6.527 11.062 -9.719 1 97.56 77 LEU A O 1
ATOM 595 N N . LYS A 1 78 ? -4.812 10.023 -8.938 1 97 78 LYS A N 1
ATOM 596 C CA . LYS A 1 78 ? -4.777 8.992 -9.969 1 97 78 LYS A CA 1
ATOM 597 C C . LYS A 1 78 ? -4.828 7.598 -9.344 1 97 78 LYS A C 1
ATOM 599 O O . LYS A 1 78 ? -3.84 7.129 -8.773 1 97 78 LYS A O 1
ATOM 604 N N . LYS A 1 79 ? -5.992 6.945 -9.5 1 97.25 79 LYS A N 1
ATOM 605 C CA . LYS A 1 79 ? -6.125 5.586 -8.984 1 97.25 79 LYS A CA 1
ATOM 606 C C . LYS A 1 79 ? -5.379 4.586 -9.867 1 97.25 79 LYS A C 1
ATOM 608 O O . LYS A 1 79 ? -5.422 4.68 -11.094 1 97.25 79 LYS A O 1
ATOM 613 N N . GLY A 1 80 ? -4.664 3.672 -9.203 1 97.25 80 GLY A N 1
ATOM 614 C CA . GLY A 1 80 ? -3.918 2.662 -9.938 1 97.25 80 GLY A CA 1
ATOM 615 C C . GLY A 1 80 ? -4.016 1.281 -9.32 1 97.25 80 GLY A C 1
ATOM 616 O O . GLY A 1 80 ? -4.551 1.125 -8.219 1 97.25 80 GLY A O 1
ATOM 617 N N . ASN A 1 81 ? -3.49 0.25 -10.062 1 97.69 81 ASN A N 1
ATOM 618 C CA . ASN A 1 81 ? -3.5 -1.128 -9.586 1 97.69 81 ASN A CA 1
ATOM 619 C C . ASN A 1 81 ? -2.088 -1.625 -9.281 1 97.69 81 ASN A C 1
ATOM 621 O O . ASN A 1 81 ? -1.837 -2.83 -9.289 1 97.69 81 ASN A O 1
ATOM 625 N N . ASN A 1 82 ? -1.189 -0.723 -9.055 1 98.12 82 ASN A N 1
ATOM 626 C CA . ASN A 1 82 ? 0.204 -1.113 -8.867 1 98.12 82 ASN A CA 1
ATOM 627 C C . ASN A 1 82 ? 0.523 -1.376 -7.398 1 98.12 82 ASN A C 1
ATOM 629 O O . ASN A 1 82 ? 1.656 -1.72 -7.059 1 98.12 82 ASN A O 1
ATOM 633 N N . SER A 1 83 ? -0.465 -1.217 -6.539 1 98.56 83 SER A N 1
ATOM 634 C CA . SER A 1 83 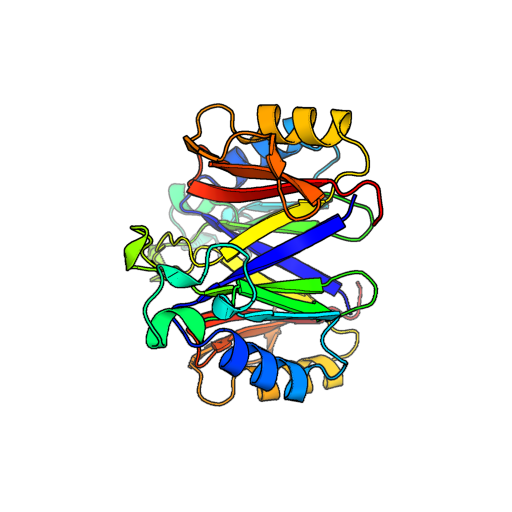? -0.284 -1.49 -5.117 1 98.56 83 SER A CA 1
ATOM 635 C C . SER A 1 83 ? -1.537 -2.109 -4.512 1 98.56 83 SER A C 1
ATOM 637 O O . SER A 1 83 ? -2.648 -1.63 -4.742 1 98.56 83 SER A O 1
ATOM 639 N N . TYR A 1 84 ? -1.345 -3.203 -3.787 1 98.75 84 TYR A N 1
ATOM 640 C CA . TYR A 1 84 ? -2.404 -3.883 -3.051 1 98.75 84 TYR A CA 1
ATOM 641 C C . TYR A 1 84 ? -2.104 -3.902 -1.557 1 98.75 84 TYR A C 1
ATOM 643 O O . TYR A 1 84 ? -0.938 -3.887 -1.151 1 98.75 84 TYR A O 1
ATOM 651 N N . ILE A 1 85 ? -3.139 -3.873 -0.774 1 98.56 85 ILE A N 1
ATOM 652 C CA . ILE A 1 85 ? -3.029 -4.234 0.635 1 98.56 85 ILE A CA 1
ATOM 653 C C . ILE A 1 85 ? -3.262 -5.734 0.802 1 98.56 85 ILE A C 1
ATOM 655 O O . ILE A 1 85 ? -4.348 -6.238 0.509 1 98.56 85 ILE A O 1
ATOM 659 N N . SER A 1 86 ? -2.256 -6.43 1.246 1 98.06 86 SER A N 1
ATOM 660 C CA . SER A 1 86 ? -2.324 -7.875 1.419 1 98.06 86 SER A CA 1
ATOM 661 C C . SER A 1 86 ? -2.52 -8.25 2.885 1 98.06 86 SER A C 1
ATOM 663 O O . SER A 1 86 ? -1.621 -8.055 3.705 1 98.06 86 SER A O 1
ATOM 665 N N . ILE A 1 87 ? -3.643 -8.844 3.164 1 97.38 87 ILE A N 1
ATOM 666 C CA . ILE A 1 87 ? -3.986 -9.25 4.523 1 97.38 87 ILE A CA 1
ATOM 667 C C . ILE A 1 87 ? -3.705 -10.734 4.703 1 97.38 87 ILE A C 1
ATOM 669 O O . ILE A 1 87 ? -4 -11.547 3.82 1 97.38 87 ILE A O 1
ATOM 673 N N . HIS A 1 88 ? -3.131 -11.031 5.863 1 96.44 88 HIS A N 1
ATOM 674 C CA . HIS A 1 88 ? -2.799 -12.414 6.191 1 96.44 88 HIS A CA 1
ATOM 675 C C . HIS A 1 88 ? -3.477 -12.852 7.484 1 96.44 88 HIS A C 1
ATOM 677 O O . HIS A 1 88 ? -2.857 -12.836 8.547 1 96.44 88 HIS A O 1
ATOM 683 N N . PRO A 1 89 ? -4.73 -13.305 7.355 1 96.69 89 PRO A N 1
ATOM 684 C CA . PRO A 1 89 ? -5.492 -13.734 8.531 1 96.69 89 PRO A CA 1
ATOM 685 C C . PRO A 1 89 ? -4.945 -15.016 9.156 1 96.69 89 PRO A C 1
ATOM 687 O O . PRO A 1 89 ? -4.098 -15.68 8.555 1 96.69 89 PRO A O 1
ATOM 690 N N . GLU A 1 90 ? -5.461 -15.344 10.336 1 95.12 90 GLU A N 1
ATOM 691 C CA . GLU A 1 90 ? -4.922 -16.469 11.094 1 95.12 90 GLU A CA 1
ATOM 692 C C . GLU A 1 90 ? -5.793 -17.703 10.945 1 95.12 90 GLU A C 1
ATOM 694 O O . GLU A 1 90 ? -5.523 -18.734 11.562 1 95.12 90 GLU A O 1
ATOM 699 N N . SER A 1 91 ? -6.809 -17.641 10.234 1 96.81 91 SER A N 1
ATOM 700 C CA . SER A 1 91 ? -7.688 -18.766 9.953 1 96.81 91 SER A CA 1
ATOM 701 C C . SER A 1 91 ? -8.469 -18.562 8.664 1 96.81 91 SER A C 1
ATOM 703 O O . SER A 1 91 ? -8.57 -17.438 8.172 1 96.81 91 SER A O 1
ATOM 705 N N . LYS A 1 92 ? -8.992 -19.641 8.125 1 97 92 LYS A N 1
ATOM 706 C CA . LYS A 1 92 ? -9.852 -19.547 6.941 1 97 92 LYS A CA 1
ATOM 707 C C . LYS A 1 92 ? -11.117 -18.766 7.238 1 97 92 LYS A C 1
ATOM 709 O O . LYS A 1 92 ? -11.602 -18 6.391 1 97 92 LYS A O 1
ATOM 714 N N . GLU A 1 93 ? -11.664 -18.969 8.43 1 97.62 93 GLU A N 1
ATOM 715 C CA . GLU A 1 93 ? -12.867 -18.25 8.836 1 97.62 93 GLU A CA 1
ATOM 716 C C . GLU A 1 93 ? -12.633 -16.75 8.844 1 97.62 93 GLU A C 1
ATOM 718 O O . GLU A 1 93 ? -13.477 -15.977 8.375 1 97.62 93 GLU A O 1
ATOM 723 N N . GLU A 1 94 ? -11.531 -16.406 9.383 1 97.44 94 GLU A N 1
ATOM 724 C CA . GLU A 1 94 ? -11.195 -14.984 9.398 1 97.44 94 GLU A CA 1
ATOM 725 C C . GLU A 1 94 ? -10.984 -14.445 7.988 1 97.44 94 GLU A C 1
ATOM 727 O O . GLU A 1 94 ? -11.391 -13.32 7.68 1 97.44 94 GLU A O 1
ATOM 732 N N . ALA A 1 95 ? -10.352 -15.234 7.172 1 98.44 95 ALA A N 1
ATOM 733 C CA . ALA A 1 95 ? -10.148 -14.859 5.773 1 98.44 95 ALA A CA 1
ATOM 734 C C . ALA A 1 95 ? -11.484 -14.578 5.086 1 98.44 95 ALA A C 1
ATOM 736 O O . ALA A 1 95 ? -11.664 -13.539 4.457 1 98.44 95 ALA A O 1
ATOM 737 N N . ASP A 1 96 ? -12.398 -15.453 5.27 1 98.56 96 ASP A N 1
ATOM 738 C CA . ASP A 1 96 ? -13.719 -15.312 4.652 1 98.56 96 ASP A CA 1
ATOM 739 C C . ASP A 1 96 ? -14.438 -14.078 5.184 1 98.56 96 ASP A C 1
ATOM 741 O O . ASP A 1 96 ? -15.07 -13.344 4.418 1 98.56 96 ASP A O 1
ATOM 745 N N . ARG A 1 97 ? -14.344 -13.891 6.43 1 98.38 97 ARG A N 1
ATOM 746 C CA . ARG A 1 97 ? -15 -12.75 7.051 1 98.38 97 ARG A CA 1
ATOM 747 C C . ARG A 1 97 ? -14.477 -11.438 6.473 1 98.38 97 ARG A C 1
ATOM 749 O O . ARG A 1 97 ? -15.258 -10.555 6.102 1 98.38 97 ARG A O 1
ATOM 756 N N . LEU A 1 98 ? -13.203 -11.352 6.426 1 98.56 98 LEU A N 1
ATOM 757 C CA . LEU A 1 98 ? -12.578 -10.125 5.934 1 98.56 98 LEU A CA 1
ATOM 758 C C . LEU A 1 98 ? -12.867 -9.93 4.449 1 98.56 98 LEU A C 1
ATOM 760 O O . LEU A 1 98 ? -13.211 -8.82 4.027 1 98.56 98 LEU A O 1
ATOM 764 N N . PHE A 1 99 ? -12.727 -10.945 3.684 1 98.88 99 PHE A N 1
ATOM 765 C CA . PHE A 1 99 ? -12.992 -10.883 2.252 1 98.88 99 PHE A CA 1
ATOM 766 C C . PHE A 1 99 ? -14.43 -10.445 1.99 1 98.88 99 PHE A C 1
ATOM 768 O O . PHE A 1 99 ? -14.664 -9.5 1.238 1 98.88 99 PHE A O 1
ATOM 775 N N . ASN A 1 100 ? -15.367 -11.062 2.646 1 98.75 100 ASN A N 1
ATOM 776 C CA . ASN A 1 100 ? -16.781 -10.773 2.438 1 98.75 100 ASN A CA 1
ATOM 777 C C . ASN A 1 100 ? -17.141 -9.367 2.908 1 98.75 100 ASN A C 1
ATOM 779 O O . ASN A 1 100 ? -17.969 -8.695 2.299 1 98.75 100 ASN A O 1
ATOM 783 N N . GLY A 1 101 ? -16.578 -8.992 3.943 1 98.75 101 GLY A N 1
ATOM 784 C CA . GLY A 1 101 ? -16.828 -7.66 4.465 1 98.75 101 GLY A CA 1
ATOM 785 C C . GLY A 1 101 ? -16.297 -6.559 3.57 1 98.75 101 GLY A C 1
ATOM 786 O O . GLY A 1 101 ? -17.031 -5.645 3.193 1 98.75 101 GLY A O 1
ATOM 787 N N . LEU A 1 102 ? -15.047 -6.695 3.191 1 98.75 102 LEU A N 1
ATOM 788 C CA . LEU A 1 102 ? -14.352 -5.625 2.482 1 98.75 102 LEU A CA 1
ATOM 789 C C . LEU A 1 102 ? -14.789 -5.562 1.024 1 98.75 102 LEU A C 1
ATOM 791 O O . LEU A 1 102 ? -14.75 -4.496 0.404 1 98.75 102 LEU A O 1
ATOM 795 N N . SER A 1 103 ? -15.172 -6.625 0.466 1 98.81 103 SER A N 1
ATOM 796 C CA . SER A 1 103 ? -15.469 -6.676 -0.963 1 98.81 103 SER A CA 1
ATOM 797 C C . SER A 1 103 ? -16.906 -6.234 -1.25 1 98.81 103 SER A C 1
ATOM 799 O O . SER A 1 103 ? -17.297 -6.105 -2.41 1 98.81 103 SER A O 1
ATOM 801 N N . LYS A 1 104 ? -17.703 -6.004 -0.188 1 98.5 104 LYS A N 1
ATOM 802 C CA . LYS A 1 104 ? -19.078 -5.562 -0.379 1 98.5 104 LYS A CA 1
ATOM 803 C C . LYS A 1 104 ? -19.141 -4.297 -1.229 1 98.5 104 LYS A C 1
ATOM 805 O O . LYS A 1 104 ? -18.516 -3.287 -0.893 1 98.5 104 LYS A O 1
ATOM 810 N N . GLY A 1 105 ? -19.938 -4.352 -2.285 1 98.31 105 GLY A N 1
ATOM 811 C CA . GLY A 1 105 ? -20.109 -3.197 -3.152 1 98.31 105 GLY A CA 1
ATOM 812 C C . GLY A 1 105 ? -18.938 -2.969 -4.078 1 98.31 105 GLY A C 1
ATOM 813 O O . GLY A 1 105 ? -18.938 -2.027 -4.875 1 98.31 105 GLY A O 1
ATOM 814 N N . GLY A 1 106 ? -17.906 -3.807 -3.953 1 98.56 106 GLY A N 1
ATOM 815 C CA . GLY A 1 106 ? -16.719 -3.699 -4.797 1 98.56 106 GLY A CA 1
ATOM 816 C C . GLY A 1 106 ? -16.734 -4.664 -5.965 1 98.56 106 GLY A C 1
ATOM 817 O O . GLY A 1 106 ? -17.797 -5.074 -6.43 1 98.56 106 GLY A O 1
ATOM 818 N N . GLU A 1 107 ? -15.578 -4.867 -6.535 1 98.56 107 GLU A N 1
ATOM 819 C CA . GLU A 1 107 ? -15.398 -5.773 -7.668 1 98.56 107 GLU A CA 1
ATOM 820 C C . GLU A 1 107 ? -14.445 -6.91 -7.32 1 98.56 107 GLU A C 1
ATOM 822 O O . GLU A 1 107 ? -13.266 -6.672 -7.043 1 98.56 107 GLU A O 1
ATOM 827 N N . ILE A 1 108 ? -14.984 -8.141 -7.391 1 98.5 108 ILE A N 1
ATOM 828 C CA . ILE A 1 108 ? -14.164 -9.312 -7.094 1 98.5 108 ILE A CA 1
ATOM 829 C C . ILE A 1 108 ? -13.266 -9.633 -8.281 1 98.5 108 ILE A C 1
ATOM 831 O O . ILE A 1 108 ? -13.742 -9.773 -9.414 1 98.5 108 ILE A O 1
ATOM 835 N N . GLU A 1 109 ? -12.031 -9.672 -8.062 1 97.69 109 GLU A N 1
ATOM 836 C CA . GLU A 1 109 ? -11.078 -10.094 -9.086 1 97.69 109 GLU A CA 1
ATOM 837 C C . GLU A 1 109 ? -10.883 -11.609 -9.062 1 97.69 109 GLU A C 1
ATOM 839 O O . GLU A 1 109 ? -10.953 -12.266 -10.102 1 97.69 109 GLU A O 1
ATOM 844 N N . MET A 1 110 ? -10.578 -12.133 -7.934 1 97.31 110 MET A N 1
ATOM 845 C CA . MET A 1 110 ? -10.477 -13.562 -7.68 1 97.31 110 MET A CA 1
ATOM 846 C C . MET A 1 110 ? -11.227 -13.945 -6.402 1 97.31 110 MET A C 1
ATOM 848 O O . MET A 1 110 ? -10.914 -13.43 -5.324 1 97.31 110 MET A O 1
ATOM 852 N N . PRO A 1 111 ? -12.203 -14.828 -6.578 1 98.25 111 PRO A N 1
ATOM 853 C CA . PRO A 1 111 ? -12.867 -15.289 -5.355 1 98.25 111 PRO A CA 1
ATOM 854 C C . PRO A 1 111 ? -11.961 -16.125 -4.461 1 98.25 111 PRO A C 1
ATOM 856 O O . PRO A 1 111 ? -10.969 -16.688 -4.938 1 98.25 111 PRO A O 1
ATOM 859 N N . MET A 1 112 ? -12.359 -16.203 -3.145 1 98.25 112 MET A N 1
ATOM 860 C CA . MET A 1 112 ? -11.578 -17.031 -2.229 1 98.25 112 MET A CA 1
ATOM 861 C C . MET A 1 112 ? -11.57 -18.5 -2.682 1 98.25 112 MET A C 1
ATOM 863 O O . MET A 1 112 ? -12.625 -19.062 -2.98 1 98.25 112 MET A O 1
ATOM 867 N N . ALA A 1 113 ? -10.398 -19.047 -2.725 1 97.81 113 ALA A N 1
ATOM 868 C CA . ALA A 1 113 ? -10.242 -20.453 -3.094 1 97.81 113 ALA A CA 1
ATOM 869 C C . ALA A 1 113 ? -8.859 -20.984 -2.705 1 97.81 113 ALA A C 1
ATOM 871 O O . ALA A 1 113 ? -7.914 -20.203 -2.566 1 97.81 113 ALA A O 1
ATOM 872 N N . ASP A 1 114 ? -8.781 -22.25 -2.547 1 95.75 114 ASP A N 1
ATOM 873 C CA . ASP A 1 114 ? -7.477 -22.875 -2.367 1 95.75 114 ASP A CA 1
ATOM 874 C C . ASP A 1 114 ? -6.664 -22.828 -3.66 1 95.75 114 ASP A C 1
ATOM 876 O O . ASP A 1 114 ? -7.152 -23.219 -4.719 1 95.75 114 ASP A O 1
ATOM 880 N N . GLN A 1 115 ? -5.445 -22.359 -3.516 1 90.94 115 GLN A N 1
ATOM 881 C CA . GLN A 1 115 ? -4.602 -22.203 -4.699 1 90.94 115 GLN A CA 1
ATOM 882 C C . GLN A 1 115 ? -3.529 -23.297 -4.758 1 90.94 115 GLN A C 1
ATOM 884 O O . GLN A 1 115 ? -3.16 -23.859 -3.729 1 90.94 115 GLN A O 1
ATOM 889 N N . PHE A 1 116 ? -2.99 -23.5 -5.863 1 82.5 116 PHE A N 1
ATOM 890 C CA . PHE A 1 116 ? -2.033 -24.578 -6.105 1 82.5 116 PHE A CA 1
ATOM 891 C C . PHE A 1 116 ? -0.749 -24.344 -5.32 1 82.5 116 PHE A C 1
ATOM 893 O O . PHE A 1 116 ? -0.02 -25.281 -5.016 1 82.5 116 PHE A O 1
ATOM 900 N N . TRP A 1 117 ? -0.487 -23.094 -5.02 1 80.06 117 TRP A N 1
ATOM 901 C CA . TRP A 1 117 ? 0.744 -22.797 -4.297 1 80.06 117 TRP A CA 1
ATOM 902 C C . TRP A 1 117 ? 0.535 -22.922 -2.793 1 80.06 117 TRP A C 1
ATOM 904 O O . TRP A 1 117 ? 1.446 -22.641 -2.008 1 80.06 117 TRP A O 1
ATOM 914 N N . GLY A 1 118 ? -0.703 -23.281 -2.352 1 86.75 118 GLY A N 1
ATOM 915 C CA . GLY A 1 118 ? -0.916 -23.656 -0.965 1 86.75 118 GLY A CA 1
ATOM 916 C C . GLY A 1 118 ? -1.707 -22.625 -0.178 1 86.75 118 GLY A C 1
ATOM 917 O O . GLY A 1 118 ? -2.123 -22.891 0.953 1 86.75 118 GLY A O 1
ATOM 918 N N . ASP A 1 119 ? -1.992 -21.562 -0.738 1 93.56 119 ASP A N 1
ATOM 919 C CA . ASP A 1 119 ? -2.719 -20.516 -0.007 1 93.56 119 ASP A CA 1
ATOM 920 C C . ASP A 1 119 ? -4.219 -20.625 -0.27 1 93.56 119 ASP A C 1
ATOM 922 O O . ASP A 1 119 ? -4.641 -21.078 -1.333 1 93.56 119 ASP A O 1
ATOM 926 N N . TYR A 1 120 ? -5.016 -20.375 0.781 1 97.81 120 TYR A N 1
ATOM 927 C CA . TYR A 1 120 ? -6.383 -19.906 0.603 1 97.81 120 TYR A CA 1
ATOM 928 C C . TYR A 1 120 ? -6.406 -18.406 0.297 1 97.81 120 TYR A C 1
ATOM 930 O O . TYR A 1 120 ? -6.051 -17.594 1.148 1 97.81 120 TYR A O 1
ATOM 938 N N . PHE A 1 121 ? -6.848 -18.109 -1.007 1 97.88 121 PHE A N 1
ATOM 939 C CA . PHE A 1 121 ? -6.516 -16.781 -1.519 1 97.88 121 PHE A CA 1
ATOM 940 C C . PHE A 1 121 ? -7.711 -16.156 -2.232 1 97.88 121 PHE A C 1
ATOM 942 O O . PHE A 1 121 ? -8.484 -16.859 -2.889 1 97.88 121 PHE A O 1
ATOM 949 N N . GLY A 1 122 ? -7.805 -14.773 -2.201 1 98.44 122 GLY A N 1
ATOM 950 C CA . GLY A 1 122 ? -8.719 -13.961 -2.982 1 98.44 122 GLY A CA 1
ATOM 951 C C . GLY A 1 122 ? -8.266 -12.523 -3.127 1 98.44 122 GLY A C 1
ATOM 952 O O . GLY A 1 122 ? -7.422 -12.055 -2.361 1 98.44 122 GLY A O 1
ATOM 953 N N . SER A 1 123 ? -8.797 -11.883 -4.152 1 98.62 123 SER A N 1
ATOM 954 C CA . SER A 1 123 ? -8.477 -10.477 -4.379 1 98.62 123 SER A CA 1
ATOM 955 C C . SER A 1 123 ? -9.68 -9.711 -4.91 1 98.62 123 SER A C 1
ATOM 957 O O . SER A 1 123 ? -10.586 -10.305 -5.504 1 98.62 123 SER A O 1
ATOM 959 N N . PHE A 1 124 ? -9.711 -8.422 -4.672 1 98.75 124 PHE A N 1
ATOM 960 C CA . PHE A 1 124 ? -10.828 -7.57 -5.082 1 98.75 124 PHE A CA 1
ATOM 961 C C . PHE A 1 124 ? -10.438 -6.098 -5.02 1 98.75 124 PHE A C 1
ATOM 963 O O . PHE A 1 124 ? -9.398 -5.75 -4.461 1 98.75 124 PHE A O 1
ATOM 970 N N . VAL A 1 125 ? -11.188 -5.293 -5.684 1 98.69 125 VAL A N 1
ATOM 971 C CA . VAL A 1 125 ? -11.18 -3.842 -5.539 1 98.69 125 VAL A CA 1
ATOM 972 C C . VAL A 1 125 ? -12.406 -3.391 -4.75 1 98.69 125 VAL A C 1
ATOM 974 O O . VAL A 1 125 ? -13.539 -3.699 -5.129 1 98.69 125 VAL A O 1
ATOM 977 N N . ASP A 1 126 ? -12.203 -2.699 -3.631 1 98.75 126 ASP A N 1
ATOM 978 C CA . ASP A 1 126 ? -13.367 -2.332 -2.826 1 98.75 126 ASP A CA 1
ATOM 979 C C . ASP A 1 126 ? -14.117 -1.158 -3.449 1 98.75 126 ASP A C 1
ATOM 981 O O . ASP A 1 126 ? -13.719 -0.646 -4.496 1 98.75 126 ASP A O 1
ATOM 985 N N . LYS A 1 127 ? -15.25 -0.787 -2.906 1 98.5 127 LYS A N 1
ATOM 986 C CA . LYS A 1 127 ? -16.125 0.21 -3.506 1 98.5 127 LYS A CA 1
ATOM 987 C C . LYS A 1 127 ? -15.477 1.587 -3.521 1 98.5 127 LYS A C 1
ATOM 989 O O . LYS A 1 127 ? -15.969 2.51 -4.176 1 98.5 127 LYS A O 1
ATOM 994 N N . PHE A 1 128 ? -14.32 1.771 -2.873 1 98.62 128 PHE A N 1
ATOM 995 C CA . PHE A 1 128 ? -13.602 3.039 -2.848 1 98.62 128 PHE A CA 1
ATOM 996 C C . PHE A 1 128 ? -12.422 3.01 -3.812 1 98.62 128 PHE A C 1
ATOM 998 O O . PHE A 1 128 ? -11.688 3.994 -3.936 1 98.62 128 PHE A O 1
ATOM 1005 N N . GLY A 1 129 ? -12.195 1.865 -4.473 1 98.12 129 GLY A N 1
ATOM 1006 C CA . GLY A 1 129 ? -11.148 1.762 -5.48 1 98.12 129 GLY A CA 1
ATOM 1007 C C . GLY A 1 129 ? -9.836 1.259 -4.918 1 98.12 129 GLY A C 1
ATOM 1008 O O . GLY A 1 129 ? -8.797 1.355 -5.578 1 98.12 129 GLY A O 1
ATOM 1009 N N . ILE A 1 130 ? -9.812 0.749 -3.729 1 98.75 130 ILE A N 1
ATOM 1010 C CA . ILE A 1 130 ? -8.609 0.215 -3.111 1 98.75 130 ILE A CA 1
ATOM 1011 C C . ILE A 1 130 ? -8.484 -1.274 -3.422 1 98.75 130 ILE A C 1
ATOM 1013 O O . ILE A 1 130 ? -9.461 -2.02 -3.33 1 98.75 130 ILE A O 1
ATOM 1017 N N . HIS A 1 131 ? -7.309 -1.681 -3.844 1 98.81 131 HIS A N 1
ATOM 1018 C CA . HIS A 1 131 ? -7.047 -3.068 -4.207 1 98.81 131 HIS A CA 1
ATOM 1019 C C . HIS A 1 131 ? -6.598 -3.881 -2.996 1 98.81 131 HIS A C 1
ATOM 1021 O O . HIS A 1 131 ? -5.66 -3.494 -2.299 1 98.81 131 HIS A O 1
ATOM 1027 N N . TRP A 1 132 ? -7.242 -5.047 -2.764 1 98.88 132 TRP A N 1
ATOM 1028 C CA . TRP A 1 132 ? -6.992 -5.895 -1.604 1 98.88 132 TRP A CA 1
ATOM 1029 C C . TRP A 1 132 ? -6.676 -7.324 -2.031 1 98.88 132 TRP A C 1
ATOM 1031 O O . TRP A 1 132 ? -7.172 -7.793 -3.059 1 98.88 132 TRP A O 1
ATOM 1041 N N . MET A 1 133 ? -5.867 -7.934 -1.232 1 98.69 133 MET A N 1
ATOM 1042 C CA . MET A 1 133 ? -5.652 -9.375 -1.254 1 98.69 133 MET A CA 1
ATOM 1043 C C . MET A 1 133 ? -5.863 -9.984 0.131 1 98.69 133 MET A C 1
ATOM 1045 O O . MET A 1 133 ? -5.496 -9.375 1.139 1 98.69 133 MET A O 1
ATOM 1049 N N . VAL A 1 134 ? -6.457 -11.109 0.173 1 98.5 134 VAL A N 1
ATOM 1050 C CA . VAL A 1 134 ? -6.586 -11.891 1.397 1 98.5 134 VAL A CA 1
ATOM 1051 C C . VAL A 1 134 ? -5.91 -13.25 1.218 1 98.5 134 VAL A C 1
ATOM 1053 O O . VAL A 1 134 ? -6.238 -13.992 0.292 1 98.5 134 VAL A O 1
ATOM 1056 N N . ASN A 1 135 ? -4.965 -13.469 2.084 1 97.69 135 ASN A N 1
ATOM 1057 C CA . ASN A 1 135 ? -4.152 -14.672 1.978 1 97.69 135 ASN A CA 1
ATOM 1058 C C . ASN A 1 135 ? -4.074 -15.414 3.311 1 97.69 135 ASN A C 1
ATOM 1060 O O . ASN A 1 135 ? -3.543 -14.883 4.289 1 97.69 135 ASN A O 1
ATOM 1064 N N . TYR A 1 136 ? -4.496 -16.672 3.332 1 97.69 136 TYR A N 1
ATOM 1065 C CA . TYR A 1 136 ? -4.324 -17.516 4.5 1 97.69 136 TYR A CA 1
ATOM 1066 C C . TYR A 1 136 ? -3.523 -18.766 4.148 1 97.69 136 TYR A C 1
ATOM 1068 O O . TYR A 1 136 ? -3.867 -19.5 3.209 1 97.69 136 TYR A O 1
ATOM 1076 N N . ASN A 1 137 ? -2.479 -18.859 4.801 1 92.94 137 ASN A N 1
ATOM 1077 C CA . ASN A 1 137 ? -1.649 -20.062 4.688 1 92.94 137 ASN A CA 1
ATOM 1078 C C . ASN A 1 137 ? -1.507 -20.766 6.027 1 92.94 137 ASN A C 1
ATOM 1080 O O . ASN A 1 137 ? -0.912 -20.234 6.961 1 92.94 137 ASN A O 1
ATOM 1084 N N . PRO A 1 138 ? -2.07 -22.016 6.09 1 84.88 138 PRO A N 1
ATOM 1085 C CA . PRO A 1 138 ? -2.037 -22.734 7.363 1 84.88 138 PRO A CA 1
ATOM 1086 C C . PRO A 1 138 ? -0.62 -23.094 7.805 1 84.88 138 PRO A C 1
ATOM 1088 O O . PRO A 1 138 ? -0.388 -23.375 8.977 1 84.88 138 PRO A O 1
ATOM 1091 N N . GLN A 1 139 ? 0.294 -23.188 6.867 1 73.62 139 GLN A N 1
ATOM 1092 C CA . GLN A 1 139 ? 1.661 -23.562 7.195 1 73.62 139 GLN A CA 1
ATOM 1093 C C . GLN A 1 139 ? 2.5 -22.359 7.586 1 73.62 139 GLN A C 1
ATOM 1095 O O . GLN A 1 139 ? 3.627 -22.5 8.062 1 73.62 139 GLN A O 1
ATOM 1100 N N . SER A 1 140 ? 2.012 -21.141 7.438 1 67.38 140 SER A N 1
ATOM 1101 C CA . SER A 1 140 ? 2.811 -19.953 7.707 1 67.38 140 SER A CA 1
ATOM 1102 C C . SER A 1 140 ? 2.824 -19.609 9.195 1 67.38 140 SER A C 1
ATOM 1104 O O . SER A 1 140 ? 1.867 -19.906 9.914 1 67.38 140 SER A O 1
ATOM 1106 N N . MET B 1 1 ? -3.092 -11.289 12.984 1 91.12 1 MET B N 1
ATOM 1107 C CA . MET B 1 1 ? -3.199 -11.008 11.555 1 91.12 1 MET B CA 1
ATOM 1108 C C . MET B 1 1 ? -2.084 -10.078 11.102 1 91.12 1 MET B C 1
ATOM 1110 O O . MET B 1 1 ? -1.727 -9.133 11.812 1 91.12 1 MET B O 1
ATOM 1114 N N . LYS B 1 2 ? -1.481 -10.328 9.938 1 93.19 2 LYS B N 1
ATOM 1115 C CA . LYS B 1 2 ? -0.465 -9.445 9.375 1 93.19 2 LYS B CA 1
ATOM 1116 C C . LYS B 1 2 ? -0.994 -8.711 8.141 1 93.19 2 LYS B C 1
ATOM 1118 O O . LYS B 1 2 ? -1.91 -9.195 7.477 1 93.19 2 LYS B O 1
ATOM 1123 N N . VAL B 1 3 ? -0.462 -7.562 7.918 1 95.88 3 VAL B N 1
ATOM 1124 C CA . VAL B 1 3 ? -0.8 -6.754 6.75 1 95.88 3 VAL B CA 1
ATOM 1125 C C . VAL B 1 3 ? 0.478 -6.285 6.059 1 95.88 3 VAL B C 1
ATOM 1127 O O . VAL B 1 3 ? 1.368 -5.723 6.703 1 95.88 3 VAL B O 1
ATOM 1130 N N . ASN B 1 4 ? 0.539 -6.535 4.766 1 96.62 4 ASN B N 1
ATOM 1131 C CA . ASN B 1 4 ? 1.716 -6.18 3.982 1 96.62 4 ASN B CA 1
ATOM 1132 C C . ASN B 1 4 ? 1.332 -5.453 2.693 1 96.62 4 ASN B C 1
ATOM 1134 O O . ASN B 1 4 ? 0.184 -5.531 2.252 1 96.62 4 ASN B O 1
ATOM 1138 N N . THR B 1 5 ? 2.281 -4.75 2.15 1 98 5 THR B N 1
ATOM 1139 C CA . THR B 1 5 ? 2.104 -4.156 0.831 1 98 5 THR B CA 1
ATOM 1140 C C . THR B 1 5 ? 2.529 -5.129 -0.264 1 98 5 THR B C 1
ATOM 1142 O O . THR B 1 5 ? 3.561 -5.793 -0.143 1 98 5 THR B O 1
ATOM 1145 N N . TYR B 1 6 ? 1.719 -5.246 -1.257 1 98.62 6 TYR B N 1
ATOM 1146 C CA . TYR B 1 6 ? 2.014 -6.043 -2.439 1 98.62 6 TYR B CA 1
ATOM 1147 C C . TYR B 1 6 ? 2.055 -5.176 -3.689 1 98.62 6 TYR B C 1
ATOM 1149 O O . TYR B 1 6 ? 1.061 -4.539 -4.043 1 98.62 6 TYR B O 1
ATOM 1157 N N . LEU B 1 7 ? 3.16 -5.191 -4.383 1 98.81 7 LEU B N 1
ATOM 1158 C CA . LEU B 1 7 ? 3.352 -4.316 -5.531 1 98.81 7 LEU B CA 1
ATOM 1159 C C . LEU B 1 7 ? 3.271 -5.102 -6.836 1 98.81 7 LEU B C 1
ATOM 1161 O O . LEU B 1 7 ? 3.691 -6.258 -6.895 1 98.81 7 LEU B O 1
ATOM 1165 N N . ASN B 1 8 ? 2.773 -4.445 -7.809 1 98.44 8 ASN B N 1
ATOM 1166 C CA . ASN B 1 8 ? 2.805 -4.977 -9.172 1 98.44 8 ASN B CA 1
ATOM 1167 C C . ASN B 1 8 ? 3.752 -4.18 -10.062 1 98.44 8 ASN B C 1
ATOM 1169 O O . ASN B 1 8 ? 3.742 -2.947 -10.039 1 98.44 8 ASN B O 1
ATOM 1173 N N . PHE B 1 9 ? 4.5 -4.852 -10.812 1 98.56 9 PHE B N 1
ATOM 1174 C CA . PHE B 1 9 ? 5.422 -4.254 -11.773 1 98.56 9 PHE B CA 1
ATOM 1175 C C . PHE B 1 9 ? 5.191 -4.82 -13.172 1 98.56 9 PHE B C 1
ATOM 1177 O O . PHE B 1 9 ? 4.375 -5.727 -13.352 1 98.56 9 PHE B O 1
ATOM 1184 N N . ASP B 1 10 ? 5.828 -4.195 -14.141 1 97.62 10 ASP B N 1
ATOM 1185 C CA . ASP B 1 10 ? 5.754 -4.656 -15.523 1 97.62 10 ASP B CA 1
ATOM 1186 C C . ASP B 1 10 ? 7.129 -5.086 -16.031 1 97.62 10 ASP B C 1
ATOM 1188 O O . ASP B 1 10 ? 7.727 -4.41 -16.875 1 97.62 10 ASP B O 1
ATOM 1192 N N . GLY B 1 11 ? 7.605 -6.23 -15.445 1 97.06 11 GLY B N 1
ATOM 1193 C CA . GLY B 1 11 ? 8.82 -6.852 -15.953 1 97.06 11 GLY B CA 1
ATOM 1194 C C . GLY B 1 11 ? 10.062 -6.434 -15.188 1 97.06 11 GLY B C 1
ATOM 1195 O O . GLY B 1 11 ? 11.156 -6.938 -15.445 1 97.06 11 GLY B O 1
ATOM 1196 N N . ASN B 1 12 ? 9.938 -5.578 -14.188 1 98.06 12 ASN B N 1
ATOM 1197 C CA . ASN B 1 12 ? 11.133 -5.098 -13.5 1 98.06 12 ASN B CA 1
ATOM 1198 C C . ASN B 1 12 ? 10.992 -5.211 -11.984 1 98.06 12 ASN B C 1
ATOM 1200 O O . ASN B 1 12 ? 11.609 -4.441 -11.242 1 98.06 12 ASN B O 1
ATOM 1204 N N . ALA B 1 13 ? 10.172 -6.137 -11.469 1 98.56 13 ALA B N 1
ATOM 1205 C CA . ALA B 1 13 ? 9.992 -6.355 -10.031 1 98.56 13 ALA B CA 1
ATOM 1206 C C . ALA B 1 13 ? 11.32 -6.734 -9.375 1 98.56 13 ALA B C 1
ATOM 1208 O O . ALA B 1 13 ? 11.688 -6.168 -8.344 1 98.56 13 ALA B O 1
ATOM 1209 N N . GLU B 1 14 ? 11.977 -7.656 -9.977 1 98.31 14 GLU B N 1
ATOM 1210 C CA . GLU B 1 14 ? 13.234 -8.117 -9.383 1 98.31 14 GLU B CA 1
ATOM 1211 C C . GLU B 1 14 ? 14.266 -6.992 -9.336 1 98.31 14 GLU B C 1
ATOM 1213 O O . GLU B 1 14 ? 15.008 -6.859 -8.359 1 98.31 14 GLU B O 1
ATOM 1218 N N . GLU B 1 15 ? 14.344 -6.238 -10.414 1 98.62 15 GLU B N 1
ATOM 1219 C CA . GLU B 1 15 ? 15.227 -5.078 -10.422 1 98.62 15 GLU B CA 1
ATOM 1220 C C . GLU B 1 15 ? 14.898 -4.125 -9.273 1 98.62 15 GLU B C 1
ATOM 1222 O O . GLU B 1 15 ? 15.797 -3.684 -8.547 1 98.62 15 GLU B O 1
ATOM 1227 N N . ALA B 1 16 ? 13.672 -3.811 -9.117 1 98.75 16 ALA B N 1
ATOM 1228 C CA . ALA B 1 16 ? 13.227 -2.93 -8.047 1 98.75 16 ALA B CA 1
ATOM 1229 C C . ALA B 1 16 ? 13.594 -3.498 -6.676 1 98.75 16 ALA B C 1
ATOM 1231 O O . ALA B 1 16 ? 14.133 -2.785 -5.828 1 98.75 16 ALA B O 1
ATOM 1232 N N . PHE B 1 17 ? 13.391 -4.793 -6.477 1 98.81 17 PHE B N 1
ATOM 1233 C CA . PHE B 1 17 ? 13.609 -5.395 -5.168 1 98.81 17 PHE B CA 1
ATOM 1234 C C . PHE B 1 17 ? 15.094 -5.516 -4.863 1 98.81 17 PHE B C 1
ATOM 1236 O O . PHE B 1 17 ? 15.508 -5.422 -3.705 1 98.81 17 PHE B O 1
ATOM 1243 N N . ASN B 1 18 ? 15.875 -5.711 -5.844 1 98.75 18 ASN B N 1
ATOM 1244 C CA . ASN B 1 18 ? 17.312 -5.641 -5.637 1 98.75 18 ASN B CA 1
ATOM 1245 C C . ASN B 1 18 ? 17.75 -4.246 -5.188 1 98.75 18 ASN B C 1
ATOM 1247 O O . ASN B 1 18 ? 18.609 -4.113 -4.309 1 98.75 18 ASN B O 1
ATOM 1251 N N . PHE B 1 19 ? 17.188 -3.299 -5.84 1 98.81 19 PHE B N 1
ATOM 1252 C CA . PHE B 1 19 ? 17.438 -1.928 -5.414 1 98.81 19 PHE B CA 1
ATOM 1253 C C . PHE B 1 19 ? 17.016 -1.724 -3.965 1 98.81 19 PHE B C 1
ATOM 1255 O O . PHE B 1 19 ? 17.781 -1.184 -3.16 1 98.81 19 PHE B O 1
ATOM 1262 N N . TYR B 1 20 ? 15.789 -2.143 -3.564 1 98.69 20 TYR B N 1
ATOM 1263 C CA . TYR B 1 20 ? 15.305 -2.008 -2.193 1 98.69 20 TYR B CA 1
ATOM 1264 C C . TYR B 1 20 ? 16.219 -2.742 -1.221 1 98.69 20 TYR B C 1
ATOM 1266 O O . TYR B 1 20 ? 16.484 -2.258 -0.116 1 98.69 20 TYR B O 1
ATOM 1274 N N . LYS B 1 21 ? 16.688 -3.887 -1.589 1 98.25 21 LYS B N 1
ATOM 1275 C CA . LYS B 1 21 ? 17.594 -4.676 -0.748 1 98.25 21 LYS B CA 1
ATOM 1276 C C . LYS B 1 21 ? 18.859 -3.898 -0.417 1 98.25 21 LYS B C 1
ATOM 1278 O O . LYS B 1 21 ? 19.375 -4 0.695 1 98.25 21 LYS B O 1
ATOM 1283 N N . THR B 1 22 ? 19.359 -3.137 -1.352 1 98.19 22 THR B N 1
ATOM 1284 C CA . THR B 1 22 ? 20.562 -2.357 -1.102 1 98.19 22 THR B CA 1
ATOM 1285 C C . THR B 1 22 ? 20.312 -1.29 -0.041 1 98.19 22 THR B C 1
ATOM 1287 O O . THR B 1 22 ? 21.234 -0.874 0.663 1 98.19 22 THR B O 1
ATOM 1290 N N . VAL B 1 23 ? 19.125 -0.859 0.085 1 98.19 23 VAL B N 1
ATOM 1291 C CA . VAL B 1 23 ? 18.797 0.231 0.996 1 98.19 23 VAL B CA 1
ATOM 1292 C C . VAL B 1 23 ? 18.391 -0.336 2.357 1 98.19 23 VAL B C 1
ATOM 1294 O O . VAL B 1 23 ? 18.859 0.132 3.395 1 98.19 23 VAL B O 1
ATOM 1297 N N . PHE B 1 24 ? 17.531 -1.313 2.314 1 97.38 24 PHE B N 1
ATOM 1298 C CA . PHE B 1 24 ? 16.969 -1.849 3.551 1 97.38 24 PHE B CA 1
ATOM 1299 C C . PHE B 1 24 ? 17.875 -2.941 4.121 1 97.38 24 PHE B C 1
ATOM 1301 O O . PHE B 1 24 ? 17.812 -3.236 5.316 1 97.38 24 PHE B O 1
ATOM 1308 N N . GLY B 1 25 ? 18.609 -3.551 3.246 1 95.81 25 GLY B N 1
ATOM 1309 C CA . GLY B 1 25 ? 19.344 -4.75 3.627 1 95.81 25 GLY B CA 1
ATOM 1310 C C . GLY B 1 25 ? 18.469 -5.988 3.676 1 95.81 25 GLY B C 1
ATOM 1311 O O . GLY B 1 25 ? 17.406 -6.035 3.043 1 95.81 25 GLY B O 1
ATOM 1312 N N . GLY B 1 26 ? 19.031 -7.055 4.332 1 94.12 26 GLY B N 1
ATOM 1313 C CA . GL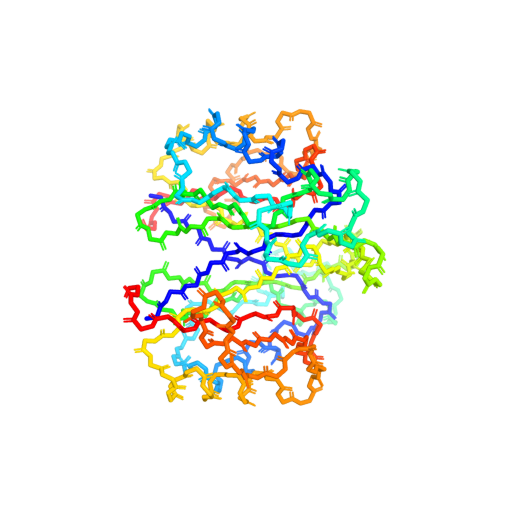Y B 1 26 ? 18.297 -8.305 4.457 1 94.12 26 GLY B CA 1
ATOM 1314 C C . GLY B 1 26 ? 18.422 -9.195 3.236 1 94.12 26 GLY B C 1
ATOM 1315 O O . GLY B 1 26 ? 19.188 -8.898 2.322 1 94.12 26 GLY B O 1
ATOM 1316 N N . ASP B 1 27 ? 17.625 -10.344 3.375 1 96.69 27 ASP B N 1
ATOM 1317 C CA . ASP B 1 27 ? 17.609 -11.305 2.273 1 96.69 27 ASP B CA 1
ATOM 1318 C C . ASP B 1 27 ? 16.172 -11.594 1.829 1 96.69 27 ASP B C 1
ATOM 1320 O O . ASP B 1 27 ? 15.227 -11.453 2.617 1 96.69 27 ASP B O 1
ATOM 1324 N N . PHE B 1 28 ? 16.125 -11.945 0.555 1 97.38 28 PHE B N 1
ATOM 1325 C CA . PHE B 1 28 ? 14.812 -12.352 0.046 1 97.38 28 PHE B CA 1
ATOM 1326 C C . PHE B 1 28 ? 14.312 -13.594 0.768 1 97.38 28 PHE B C 1
ATOM 1328 O O . PHE B 1 28 ? 15.086 -14.516 1.026 1 97.38 28 PHE B O 1
ATOM 1335 N N . ILE B 1 29 ? 13.023 -13.617 1.031 1 95.31 29 ILE B N 1
ATOM 1336 C CA . ILE B 1 29 ? 12.398 -14.812 1.584 1 95.31 29 ILE B CA 1
ATOM 1337 C C . ILE B 1 29 ? 11.844 -15.68 0.453 1 95.31 29 ILE B C 1
ATOM 1339 O O . ILE B 1 29 ? 11.688 -16.891 0.607 1 95.31 29 ILE B O 1
ATOM 1343 N N . ALA B 1 30 ? 11.508 -15.062 -0.604 1 94.38 30 ALA B N 1
ATOM 1344 C CA . ALA B 1 30 ? 11.031 -15.711 -1.82 1 94.38 30 ALA B CA 1
ATOM 1345 C C . ALA B 1 30 ? 11.461 -14.938 -3.062 1 94.38 30 ALA B C 1
ATOM 1347 O O . ALA B 1 30 ? 11.492 -13.703 -3.053 1 94.38 30 ALA B O 1
ATOM 1348 N N . ASN B 1 31 ? 11.797 -15.578 -4.027 1 96.56 31 ASN B N 1
ATOM 1349 C CA . ASN B 1 31 ? 12.133 -15.055 -5.348 1 96.56 31 ASN B CA 1
ATOM 1350 C C . ASN B 1 31 ? 11.891 -16.094 -6.441 1 96.56 31 ASN B C 1
ATOM 1352 O O . ASN B 1 31 ? 12.766 -16.906 -6.723 1 96.56 31 ASN B O 1
ATOM 1356 N N . MET B 1 32 ? 10.766 -15.961 -6.988 1 95.31 32 MET B N 1
ATOM 1357 C CA . MET B 1 32 ? 10.328 -16.969 -7.945 1 95.31 32 MET B CA 1
ATOM 1358 C C . MET B 1 32 ? 10 -16.344 -9.297 1 95.31 32 MET B C 1
ATOM 1360 O O . MET B 1 32 ? 9.391 -15.273 -9.352 1 95.31 32 MET B O 1
ATOM 1364 N N . LYS B 1 33 ? 10.344 -17.094 -10.336 1 95.88 33 LYS B N 1
ATOM 1365 C CA . LYS B 1 33 ? 10.047 -16.641 -11.695 1 95.88 33 LYS B CA 1
ATOM 1366 C C . LYS B 1 33 ? 8.812 -17.359 -12.242 1 95.88 33 LYS B C 1
ATOM 1368 O O . LYS B 1 33 ? 8.461 -18.438 -11.773 1 95.88 33 LYS B O 1
ATOM 1373 N N . MET B 1 34 ? 8.266 -16.688 -13.281 1 92.88 34 MET B N 1
ATOM 1374 C CA . MET B 1 34 ? 7.102 -17.281 -13.938 1 92.88 34 MET B CA 1
ATOM 1375 C C . MET B 1 34 ? 7.465 -18.625 -14.578 1 92.88 34 MET B C 1
ATOM 1377 O O . MET B 1 34 ? 6.648 -19.531 -14.617 1 92.88 34 MET B O 1
ATOM 1381 N N . GLY B 1 35 ? 8.602 -18.656 -15.039 1 90.56 35 GLY B N 1
ATOM 1382 C CA . GLY B 1 35 ? 9.086 -19.875 -15.664 1 90.56 35 GLY B CA 1
ATOM 1383 C C . GLY B 1 35 ? 9.133 -21.047 -14.711 1 90.56 35 GLY B C 1
ATOM 1384 O O . GLY B 1 35 ? 9.219 -22.203 -15.141 1 90.56 35 GLY B O 1
ATOM 1385 N N . ASP B 1 36 ? 9.125 -20.844 -13.406 1 88.94 36 ASP B N 1
ATOM 1386 C CA . ASP B 1 36 ? 9.18 -21.875 -12.383 1 88.94 36 ASP B CA 1
ATOM 1387 C C . ASP B 1 36 ? 7.805 -22.484 -12.148 1 88.94 36 ASP B C 1
ATOM 1389 O O . ASP B 1 36 ? 7.68 -23.516 -11.477 1 88.94 36 ASP B O 1
ATOM 1393 N N . ALA B 1 37 ? 6.773 -21.938 -12.68 1 83.56 37 ALA B N 1
ATOM 1394 C CA . ALA B 1 37 ? 5.41 -22.422 -12.484 1 83.56 37 ALA B CA 1
ATOM 1395 C C . ALA B 1 37 ? 5.141 -23.656 -13.336 1 83.56 37 ALA B C 1
ATOM 1397 O O . ALA B 1 37 ? 5.762 -23.844 -14.383 1 83.56 37 ALA B O 1
ATOM 1398 N N . PRO B 1 38 ? 4.273 -24.594 -12.914 1 78.75 38 PRO B N 1
ATOM 1399 C CA . PRO B 1 38 ? 3.984 -25.828 -13.641 1 78.75 38 PRO B CA 1
ATOM 1400 C C . PRO B 1 38 ? 3.516 -25.578 -15.078 1 78.75 38 PRO B C 1
ATOM 1402 O O . PRO B 1 38 ? 3.9 -26.297 -15.992 1 78.75 38 PRO B O 1
ATOM 1405 N N . ASP B 1 39 ? 2.764 -24.594 -15.375 1 76.88 39 ASP B N 1
ATOM 1406 C CA . ASP B 1 39 ? 2.225 -24.359 -16.719 1 76.88 39 ASP B CA 1
ATOM 1407 C C . ASP B 1 39 ? 3 -23.266 -17.438 1 76.88 39 ASP B C 1
ATOM 1409 O O . ASP B 1 39 ? 2.441 -22.547 -18.266 1 76.88 39 ASP B O 1
ATOM 1413 N N . ALA B 1 40 ? 4.262 -23.219 -17.156 1 81.25 40 ALA B N 1
ATOM 1414 C CA . ALA B 1 40 ? 5.059 -22.141 -17.719 1 81.25 40 ALA B CA 1
ATOM 1415 C C . ALA B 1 40 ? 5.387 -22.391 -19.188 1 81.25 40 ALA B C 1
ATOM 1417 O O . ALA B 1 40 ? 5.863 -21.484 -19.875 1 81.25 40 ALA B O 1
ATOM 1418 N N . ASP B 1 41 ? 5.148 -23.547 -19.734 1 82.38 41 ASP B N 1
ATOM 1419 C CA . ASP B 1 41 ? 5.477 -23.891 -21.109 1 82.38 41 ASP B CA 1
ATOM 1420 C C . ASP B 1 41 ? 4.68 -23.031 -22.094 1 82.38 41 ASP B C 1
ATOM 1422 O O . ASP B 1 41 ? 5.086 -22.875 -23.25 1 82.38 41 ASP B O 1
ATOM 1426 N N . LYS B 1 42 ? 3.611 -22.516 -21.688 1 83.75 42 LYS B N 1
ATOM 1427 C CA . LYS B 1 42 ? 2.742 -21.734 -22.562 1 83.75 42 LYS B CA 1
ATOM 1428 C C . LYS B 1 42 ? 3.176 -20.281 -22.594 1 83.75 42 LYS B C 1
ATOM 1430 O O . LYS B 1 42 ? 2.672 -19.5 -23.406 1 83.75 42 LYS B O 1
ATOM 1435 N N . LEU B 1 43 ? 4.113 -19.953 -21.812 1 87.69 43 LEU B N 1
ATOM 1436 C CA . LEU B 1 43 ? 4.555 -18.578 -21.734 1 87.69 43 LEU B CA 1
ATOM 1437 C C . LEU B 1 43 ? 5.742 -18.328 -22.656 1 87.69 43 LEU B C 1
ATOM 1439 O O . LEU B 1 43 ? 6.523 -19.234 -22.938 1 87.69 43 LEU B O 1
ATOM 1443 N N . SER B 1 44 ? 5.801 -17.141 -23.203 1 90.44 44 SER B N 1
ATOM 1444 C CA . SER B 1 44 ? 6.977 -16.75 -23.969 1 90.44 44 SER B CA 1
ATOM 1445 C C . SER B 1 44 ? 8.227 -16.703 -23.094 1 90.44 44 SER B C 1
ATOM 1447 O O . SER B 1 44 ? 8.117 -16.688 -21.859 1 90.44 44 SER B O 1
ATOM 1449 N N . GLU B 1 45 ? 9.359 -16.719 -23.703 1 89.94 45 GLU B N 1
ATOM 1450 C CA . GLU B 1 45 ? 10.609 -16.641 -22.953 1 89.94 45 GLU B CA 1
ATOM 1451 C C . GLU B 1 45 ? 10.672 -15.352 -22.125 1 89.94 45 GLU B C 1
ATOM 1453 O O . GLU B 1 45 ? 11.164 -15.352 -21 1 89.94 45 GLU B O 1
ATOM 1458 N N . GLU B 1 46 ? 10.234 -14.32 -22.75 1 91.62 46 GLU B N 1
ATOM 1459 C CA . GLU B 1 46 ? 10.195 -13.047 -22.031 1 91.62 46 GLU B CA 1
ATOM 1460 C C . GLU B 1 46 ? 9.312 -13.148 -20.797 1 91.62 46 GLU B C 1
ATOM 1462 O O . GLU B 1 46 ? 9.711 -12.711 -19.703 1 91.62 46 GLU B O 1
ATOM 1467 N N . GLU B 1 47 ? 8.219 -13.734 -20.922 1 92.5 47 GLU B N 1
ATOM 1468 C CA . GLU B 1 47 ? 7.277 -13.836 -19.812 1 92.5 47 GLU B CA 1
ATOM 1469 C C . GLU B 1 47 ? 7.77 -14.82 -18.75 1 92.5 47 GLU B C 1
ATOM 1471 O O . GLU B 1 47 ? 7.531 -14.633 -17.562 1 92.5 47 GLU B O 1
ATOM 1476 N N . LYS B 1 48 ? 8.445 -15.789 -19.188 1 93.44 48 LYS B N 1
ATOM 1477 C CA . LYS B 1 48 ? 9.023 -16.75 -18.25 1 93.44 48 LYS B CA 1
ATOM 1478 C C . LYS B 1 48 ? 10.031 -16.078 -17.312 1 93.44 48 LYS B C 1
ATOM 1480 O O . LYS B 1 48 ? 10.203 -16.5 -16.172 1 93.44 48 LYS B O 1
ATOM 1485 N N . SER B 1 49 ? 10.625 -15.07 -17.797 1 95.25 49 SER B N 1
ATOM 1486 C CA . SER B 1 49 ? 11.664 -14.391 -17.016 1 95.25 49 SER B CA 1
ATOM 1487 C C . SER B 1 49 ? 11.055 -13.398 -16.031 1 95.25 49 SER B C 1
ATOM 1489 O O . SER B 1 49 ? 11.75 -12.906 -15.141 1 95.25 49 SER B O 1
ATOM 1491 N N . ARG B 1 50 ? 9.797 -13.18 -16.156 1 96.44 50 ARG B N 1
ATOM 1492 C CA . ARG B 1 50 ? 9.117 -12.242 -15.266 1 96.44 50 ARG B CA 1
ATOM 1493 C C . ARG B 1 50 ? 8.992 -12.82 -13.859 1 96.44 50 ARG B C 1
ATOM 1495 O O . ARG B 1 50 ? 9.023 -14.039 -13.68 1 96.44 50 ARG B O 1
ATOM 1502 N N . THR B 1 51 ? 8.914 -11.953 -12.898 1 97.44 51 THR B N 1
ATOM 1503 C CA . THR B 1 51 ? 8.82 -12.344 -11.492 1 97.44 51 THR B CA 1
ATOM 1504 C C . THR B 1 51 ? 7.414 -12.82 -11.156 1 97.44 51 THR B C 1
ATOM 1506 O O . THR B 1 51 ? 6.445 -12.078 -11.328 1 97.44 51 THR B O 1
ATOM 1509 N N . MET B 1 52 ? 7.336 -14.055 -10.695 1 95.44 52 MET B N 1
ATOM 1510 C CA . MET B 1 52 ? 6.066 -14.578 -10.195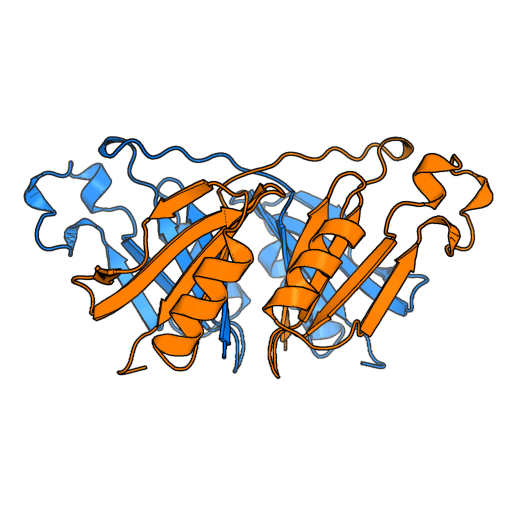 1 95.44 52 MET B CA 1
ATOM 1511 C C . MET B 1 52 ? 5.777 -14.07 -8.789 1 95.44 52 MET B C 1
ATOM 1513 O O . MET B 1 52 ? 4.66 -13.648 -8.492 1 95.44 52 MET B O 1
ATOM 1517 N N . HIS B 1 53 ? 6.777 -14.109 -7.949 1 96.44 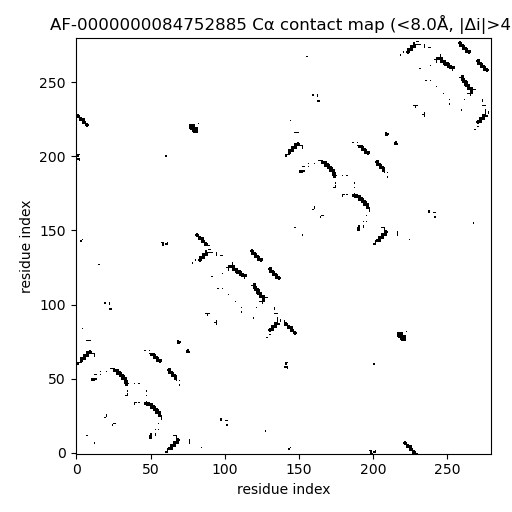53 HIS B N 1
ATOM 1518 C CA . HIS B 1 53 ? 6.676 -13.641 -6.566 1 96.44 53 HIS B CA 1
ATOM 1519 C C . HIS B 1 53 ? 8.047 -13.32 -5.992 1 96.44 53 HIS B C 1
ATOM 1521 O O . HIS B 1 53 ? 9.008 -14.07 -6.207 1 96.44 53 HIS B O 1
ATOM 1527 N N . ILE B 1 54 ? 8.156 -12.25 -5.301 1 97.94 54 ILE B N 1
ATOM 1528 C CA . ILE B 1 54 ? 9.367 -11.859 -4.582 1 97.94 54 ILE B CA 1
ATOM 1529 C C . ILE B 1 54 ? 8.992 -11.18 -3.266 1 97.94 54 ILE B C 1
ATOM 1531 O O . ILE B 1 54 ? 7.969 -10.492 -3.188 1 97.94 54 ILE B O 1
ATOM 1535 N N . SER B 1 55 ? 9.758 -11.453 -2.256 1 98.12 55 SER B N 1
ATOM 1536 C CA . SER B 1 55 ? 9.453 -10.883 -0.947 1 98.12 55 SER B CA 1
ATOM 1537 C C . SER B 1 55 ? 10.734 -10.5 -0.206 1 98.12 55 SER B C 1
ATOM 1539 O O . SER B 1 55 ? 11.727 -11.227 -0.251 1 98.12 55 SER B O 1
ATOM 1541 N N . LEU B 1 56 ? 10.727 -9.344 0.414 1 98.19 56 LEU B N 1
ATOM 1542 C CA . LEU B 1 56 ? 11.836 -8.758 1.162 1 98.19 56 LEU B CA 1
ATOM 1543 C C . LEU B 1 56 ? 11.367 -8.25 2.52 1 98.19 56 LEU B C 1
ATOM 1545 O O . LEU B 1 56 ? 10.547 -7.332 2.594 1 98.19 56 LEU B O 1
ATOM 1549 N N . PRO B 1 57 ? 11.828 -8.828 3.635 1 96.94 57 PRO B N 1
ATOM 1550 C CA . PRO B 1 57 ? 11.492 -8.25 4.938 1 96.94 57 PRO B CA 1
ATOM 1551 C C . PRO B 1 57 ? 12.047 -6.836 5.117 1 96.94 57 PRO B C 1
ATOM 1553 O O . PRO B 1 57 ? 13.234 -6.602 4.895 1 96.94 57 PRO B O 1
ATOM 1556 N N . LEU B 1 58 ? 11.211 -5.906 5.484 1 95.06 58 LEU B N 1
ATOM 1557 C CA . LEU B 1 58 ? 11.648 -4.535 5.73 1 95.06 58 LEU B CA 1
ATOM 1558 C C . LEU B 1 58 ? 11.883 -4.297 7.219 1 95.06 58 LEU B C 1
ATOM 1560 O O . LEU B 1 58 ? 12.625 -3.389 7.598 1 95.06 58 LEU B O 1
ATOM 1564 N N . SER B 1 59 ? 11.109 -4.945 7.996 1 88.69 59 SER B N 1
ATOM 1565 C CA . SER B 1 59 ? 11.172 -4.914 9.453 1 88.69 59 SER B CA 1
ATOM 1566 C C . SER B 1 59 ? 10.828 -6.27 10.055 1 88.69 59 SER B C 1
ATOM 1568 O O . SER B 1 59 ? 10.688 -7.258 9.336 1 88.69 59 SER B O 1
ATOM 1570 N N . ASN B 1 60 ? 10.711 -6.297 11.344 1 83.88 60 ASN B N 1
ATOM 1571 C CA . ASN B 1 60 ? 10.383 -7.547 12.023 1 83.88 60 ASN B CA 1
ATOM 1572 C C . ASN B 1 60 ? 8.953 -7.988 11.719 1 83.88 60 ASN B C 1
ATOM 1574 O O . ASN B 1 60 ? 8.648 -9.18 11.742 1 83.88 60 ASN B O 1
ATOM 1578 N N . ASP B 1 61 ? 8.172 -7.043 11.32 1 87.31 61 ASP B N 1
ATOM 1579 C CA . ASP B 1 61 ? 6.754 -7.398 11.25 1 87.31 61 ASP B CA 1
ATOM 1580 C C . ASP B 1 61 ? 6.188 -7.129 9.859 1 87.31 61 ASP B C 1
ATOM 1582 O O . ASP B 1 61 ? 4.988 -7.309 9.625 1 87.31 61 ASP B O 1
ATOM 1586 N N . THR B 1 62 ? 7.051 -6.66 8.984 1 93.38 62 THR B N 1
ATOM 1587 C CA . THR B 1 62 ? 6.539 -6.277 7.676 1 93.38 62 THR B CA 1
ATOM 1588 C C . THR B 1 62 ? 7.387 -6.883 6.559 1 93.38 62 THR B C 1
ATOM 1590 O O . THR B 1 62 ? 8.617 -6.836 6.613 1 93.38 62 THR B O 1
ATOM 1593 N N . ILE B 1 63 ? 6.707 -7.473 5.625 1 96.31 63 ILE B N 1
ATOM 1594 C CA . ILE B 1 63 ? 7.336 -8.016 4.426 1 96.31 63 ILE B CA 1
ATOM 1595 C C . ILE B 1 63 ? 6.805 -7.289 3.193 1 96.31 63 ILE B C 1
ATOM 1597 O O . ILE B 1 63 ? 5.59 -7.191 3 1 96.31 63 ILE B O 1
ATOM 1601 N N . LEU B 1 64 ? 7.684 -6.723 2.369 1 98.25 64 LEU B N 1
ATOM 1602 C CA . LEU B 1 64 ? 7.312 -6.184 1.064 1 98.25 64 LEU B CA 1
ATOM 1603 C C . LEU B 1 64 ? 7.273 -7.289 0.014 1 98.25 64 LEU B C 1
ATOM 1605 O O . LEU B 1 64 ? 8.203 -8.094 -0.078 1 98.25 64 LEU B O 1
ATOM 1609 N N . MET B 1 65 ? 6.207 -7.312 -0.73 1 98.44 65 MET B N 1
ATOM 1610 C CA . MET B 1 65 ? 6.031 -8.367 -1.727 1 98.44 65 MET B CA 1
ATOM 1611 C C . MET B 1 65 ? 5.691 -7.773 -3.09 1 98.44 65 MET B C 1
ATOM 1613 O O . MET B 1 65 ? 5.219 -6.637 -3.18 1 98.44 65 MET B O 1
ATOM 1617 N N . ALA B 1 66 ? 5.938 -8.633 -4.129 1 98.56 66 ALA B N 1
ATOM 1618 C CA . ALA B 1 66 ? 5.617 -8.117 -5.461 1 98.56 66 ALA B CA 1
ATOM 1619 C C . ALA B 1 66 ? 5.539 -9.25 -6.48 1 98.56 66 ALA B C 1
ATOM 1621 O O . ALA B 1 66 ? 5.941 -10.383 -6.195 1 98.56 66 ALA B O 1
ATOM 1622 N N . SER B 1 67 ? 5.066 -8.883 -7.578 1 97.69 67 SER B N 1
ATOM 1623 C CA . SER B 1 67 ? 5.109 -9.68 -8.797 1 97.69 67 SER B CA 1
ATOM 1624 C C . SER B 1 67 ? 5.105 -8.797 -10.039 1 97.69 67 SER B C 1
ATOM 1626 O O . SER B 1 67 ? 4.941 -7.578 -9.938 1 97.69 67 SER B O 1
ATOM 1628 N N . ASP B 1 68 ? 5.355 -9.422 -11.195 1 97.94 68 ASP B N 1
ATOM 1629 C CA . ASP B 1 68 ? 5.152 -8.789 -12.492 1 97.94 68 ASP B CA 1
ATOM 1630 C C . ASP B 1 68 ? 3.789 -9.164 -13.078 1 97.94 68 ASP B C 1
ATOM 1632 O O . ASP B 1 68 ? 3.348 -10.305 -12.953 1 97.94 68 ASP B O 1
ATOM 1636 N N . ILE B 1 69 ? 3.18 -8.203 -13.68 1 96.56 69 ILE B N 1
ATOM 1637 C CA . ILE B 1 69 ? 1.999 -8.539 -14.469 1 96.56 69 ILE B CA 1
ATOM 1638 C C . ILE B 1 69 ? 2.404 -9.391 -15.664 1 96.56 69 ILE B C 1
ATOM 1640 O O . ILE B 1 69 ? 3.572 -9.398 -16.062 1 96.56 69 ILE B O 1
ATOM 1644 N N . VAL B 1 70 ? 1.444 -10.094 -16.188 1 93.06 70 VAL B N 1
ATOM 1645 C CA . VAL B 1 70 ? 1.618 -10.906 -17.391 1 93.06 70 VAL B CA 1
ATOM 1646 C C . VAL B 1 70 ? 0.64 -10.453 -18.469 1 93.06 70 VAL B C 1
ATOM 1648 O O . VAL B 1 70 ? -0.519 -10.875 -18.484 1 93.06 70 VAL B O 1
ATOM 1651 N N . PRO B 1 71 ? 1.114 -9.727 -19.469 1 91.88 71 PRO B N 1
ATOM 1652 C CA . PRO B 1 71 ? 0.215 -9.133 -20.453 1 91.88 71 PRO B CA 1
ATOM 1653 C C . PRO B 1 71 ? -0.557 -10.18 -21.266 1 91.88 71 PRO B C 1
ATOM 1655 O O . PRO B 1 71 ? -1.734 -9.977 -21.578 1 91.88 71 PRO B O 1
ATOM 1658 N N . SER B 1 72 ? 0.067 -11.258 -21.578 1 90.19 72 SER B N 1
ATOM 1659 C CA . SER B 1 72 ? -0.588 -12.289 -22.375 1 90.19 72 SER B CA 1
ATOM 1660 C C . SER B 1 72 ? -1.787 -12.883 -21.641 1 90.19 72 SER B C 1
ATOM 1662 O O . SER B 1 72 ? -2.662 -13.484 -22.266 1 90.19 72 SER B O 1
ATOM 1664 N N . MET B 1 73 ? -1.821 -12.711 -20.422 1 88.69 73 MET B N 1
ATOM 1665 C CA . MET B 1 73 ? -2.941 -13.203 -19.625 1 88.69 73 MET B CA 1
ATOM 1666 C C . MET B 1 73 ? -3.988 -12.109 -19.438 1 88.69 73 MET B C 1
ATOM 1668 O O . MET B 1 73 ? -4.895 -12.25 -18.609 1 88.69 73 MET B O 1
ATOM 1672 N N . GLY B 1 74 ? -3.768 -11 -20.062 1 91.19 74 GLY B N 1
ATOM 1673 C CA . GLY B 1 74 ? -4.742 -9.922 -20.031 1 91.19 74 GLY B CA 1
ATOM 1674 C C . GLY B 1 74 ? -4.473 -8.906 -18.938 1 91.19 74 GLY B C 1
ATOM 1675 O O . GLY B 1 74 ? -5.281 -8 -18.703 1 91.19 74 GLY B O 1
ATOM 1676 N N . HIS B 1 75 ? -3.4 -9 -18.297 1 93.31 75 HIS B N 1
ATOM 1677 C CA . HIS B 1 75 ? -3.061 -8.055 -17.234 1 93.31 75 HIS B CA 1
ATOM 1678 C C . HIS B 1 75 ? -2.574 -6.73 -17.812 1 93.31 75 HIS B C 1
ATOM 1680 O O . HIS B 1 75 ? -1.919 -6.707 -18.859 1 93.31 75 HIS B O 1
ATOM 1686 N N . SER B 1 76 ? -2.975 -5.695 -17.141 1 96.25 76 SER B N 1
ATOM 1687 C CA . SER B 1 76 ? -2.459 -4.363 -17.438 1 96.25 76 SER B CA 1
ATOM 1688 C C . SER B 1 76 ? -2.072 -3.629 -16.156 1 96.25 76 SER B C 1
ATOM 1690 O O . SER B 1 76 ? -2.699 -3.82 -15.109 1 96.25 76 SER B O 1
ATOM 1692 N N . LEU B 1 77 ? -1.061 -2.828 -16.266 1 97.56 77 LEU B N 1
ATOM 1693 C CA . LEU B 1 77 ? -0.58 -2.064 -15.125 1 97.56 77 LEU B CA 1
ATOM 1694 C C . LEU B 1 77 ? -0.965 -0.594 -15.25 1 97.56 77 LEU B C 1
ATOM 1696 O O . LEU B 1 77 ? -0.725 0.028 -16.297 1 97.56 77 LEU B O 1
ATOM 1700 N N . LYS B 1 78 ? -1.597 -0.119 -14.328 1 97 78 LYS B N 1
ATOM 1701 C CA . LYS B 1 78 ? -1.896 1.303 -14.188 1 97 78 LYS B CA 1
ATOM 1702 C C . LYS B 1 78 ? -1.264 1.87 -12.914 1 97 78 LYS B C 1
ATOM 1704 O O . LYS B 1 78 ? -1.739 1.608 -11.812 1 97 78 LYS B O 1
ATOM 1709 N N . LYS B 1 79 ? -0.217 2.672 -13.117 1 97.31 79 LYS B N 1
ATOM 1710 C CA . LYS B 1 79 ? 0.424 3.312 -11.977 1 97.31 79 LYS B CA 1
ATOM 1711 C C . LYS B 1 79 ? -0.429 4.457 -11.438 1 97.31 79 LYS B C 1
ATOM 1713 O O . LYS B 1 79 ? -1.005 5.227 -12.211 1 97.31 79 LYS B O 1
ATOM 1718 N N . GLY B 1 80 ? -0.52 4.52 -10.102 1 97.31 80 GLY B N 1
ATOM 1719 C CA . GLY B 1 80 ? -1.299 5.574 -9.477 1 97.31 80 GLY B CA 1
ATOM 1720 C C . GLY B 1 80 ? -0.645 6.141 -8.227 1 97.31 80 GLY B C 1
ATOM 1721 O O . GLY B 1 80 ? 0.364 5.613 -7.758 1 97.31 80 GLY B O 1
ATOM 1722 N N . ASN B 1 81 ? -1.237 7.254 -7.691 1 97.69 81 ASN B N 1
ATOM 1723 C CA . ASN B 1 81 ? -0.722 7.898 -6.488 1 97.69 81 ASN B CA 1
ATOM 1724 C C . ASN B 1 81 ? -1.684 7.742 -5.316 1 97.69 81 ASN B C 1
ATOM 1726 O O . ASN B 1 81 ? -1.655 8.539 -4.375 1 97.69 81 ASN B O 1
ATOM 1730 N N . ASN B 1 82 ? -2.52 6.762 -5.379 1 98.19 82 ASN B N 1
ATOM 1731 C CA . ASN B 1 82 ? -3.545 6.613 -4.352 1 98.19 82 ASN B CA 1
ATOM 1732 C C . ASN B 1 82 ? -3.061 5.738 -3.199 1 98.19 82 ASN B C 1
ATOM 1734 O O . ASN B 1 82 ? -3.793 5.52 -2.232 1 98.19 82 ASN B O 1
ATOM 1738 N N . SER B 1 83 ? -1.845 5.258 -3.303 1 98.56 83 SER B N 1
ATOM 1739 C CA . SER B 1 83 ? -1.266 4.445 -2.236 1 98.56 83 SER B CA 1
ATOM 1740 C C . SER B 1 83 ? 0.224 4.73 -2.072 1 98.56 83 SER B C 1
ATOM 1742 O O . SER B 1 83 ? 0.963 4.785 -3.057 1 98.56 83 SER B O 1
ATOM 1744 N N . TYR B 1 84 ? 0.632 4.98 -0.824 1 98.75 84 TYR B N 1
ATOM 1745 C CA . TYR B 1 84 ? 2.029 5.172 -0.454 1 98.75 84 TYR B CA 1
ATOM 1746 C C . TYR B 1 84 ? 2.484 4.109 0.538 1 98.75 84 TYR B C 1
ATOM 1748 O O . TYR B 1 84 ? 1.676 3.586 1.309 1 98.75 84 TYR B O 1
ATOM 1756 N N . ILE B 1 85 ? 3.727 3.768 0.471 1 98.56 85 ILE B N 1
ATOM 1757 C CA . ILE B 1 85 ? 4.375 3.045 1.56 1 98.56 85 ILE B CA 1
ATOM 1758 C C . ILE B 1 85 ? 4.96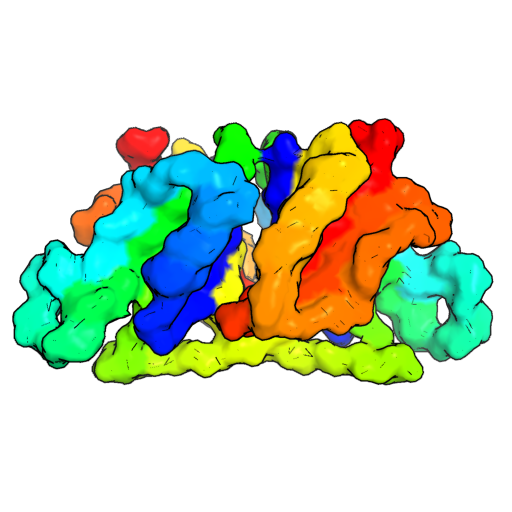5 4.035 2.561 1 98.56 85 ILE B C 1
ATOM 1760 O O . ILE B 1 85 ? 5.855 4.816 2.221 1 98.56 85 ILE B O 1
ATOM 1764 N N . SER B 1 86 ? 4.461 4.016 3.756 1 98.06 86 SER B N 1
ATOM 1765 C CA . SER B 1 86 ? 4.898 4.93 4.805 1 98.06 86 SER B CA 1
ATOM 1766 C C . SER B 1 86 ? 5.84 4.234 5.785 1 98.06 86 SER B C 1
ATOM 1768 O O . SER B 1 86 ? 5.422 3.35 6.531 1 98.06 86 SER B O 1
ATOM 1770 N N . ILE B 1 87 ? 7.055 4.699 5.812 1 97.31 87 ILE B N 1
ATOM 1771 C CA . ILE B 1 87 ? 8.078 4.129 6.684 1 97.31 87 ILE B CA 1
ATOM 1772 C C . ILE B 1 87 ? 8.234 5 7.93 1 97.31 87 ILE B C 1
ATOM 1774 O O . ILE B 1 87 ? 8.25 6.23 7.84 1 97.31 87 ILE B O 1
ATOM 1778 N N . HIS B 1 88 ? 8.352 4.309 9.047 1 96.44 88 HIS B N 1
ATOM 1779 C CA . HIS B 1 88 ? 8.516 4.996 10.328 1 96.44 88 HIS B CA 1
ATOM 1780 C C . HIS B 1 88 ? 9.797 4.562 11.031 1 96.44 88 HIS B C 1
ATOM 1782 O O . HIS B 1 88 ? 9.766 3.707 11.914 1 96.44 88 HIS B O 1
ATOM 1788 N N . PRO B 1 89 ? 10.906 5.227 10.672 1 96.69 89 PRO B N 1
ATOM 1789 C CA . PRO B 1 89 ? 12.203 4.887 11.258 1 96.69 89 PRO B CA 1
ATOM 1790 C C . PRO B 1 89 ? 12.297 5.254 12.734 1 96.69 89 PRO B C 1
ATOM 1792 O O . PRO B 1 89 ? 11.438 5.965 13.258 1 96.69 89 PRO B O 1
ATOM 1795 N N . GLU B 1 90 ? 13.367 4.785 13.375 1 95.12 90 GLU B N 1
ATOM 1796 C CA . GLU B 1 90 ? 13.492 4.949 14.82 1 95.12 90 GLU B CA 1
ATOM 1797 C C . GLU B 1 90 ? 14.43 6.109 15.164 1 95.12 90 GLU B C 1
ATOM 1799 O O . GLU B 1 90 ? 14.711 6.359 16.328 1 95.12 90 GLU B O 1
ATOM 1804 N N . SER B 1 91 ? 14.938 6.762 14.242 1 96.81 91 SER B N 1
ATOM 1805 C CA . SER B 1 91 ? 15.789 7.93 14.43 1 96.81 91 SER B CA 1
ATOM 1806 C C . SER B 1 91 ? 15.805 8.812 13.188 1 96.81 91 SER B C 1
ATOM 1808 O O . SER B 1 91 ? 15.43 8.367 12.102 1 96.81 91 SER B O 1
ATOM 1810 N N . LYS B 1 92 ? 16.219 10.047 13.359 1 97 92 LYS B N 1
ATOM 1811 C CA . LYS B 1 92 ? 16.375 10.969 12.234 1 97 92 LYS B CA 1
ATOM 1812 C C . LYS B 1 92 ? 17.438 10.469 11.266 1 97 92 LYS B C 1
ATOM 1814 O O . LYS B 1 92 ? 17.297 10.609 10.047 1 97 92 LYS B O 1
ATOM 1819 N N . GLU B 1 93 ? 18.516 9.922 11.82 1 97.62 93 GLU B N 1
ATOM 1820 C CA . GLU B 1 93 ? 19.594 9.383 10.984 1 97.62 93 GLU B CA 1
ATOM 1821 C C . GLU B 1 93 ? 19.094 8.266 10.078 1 97.62 93 GLU B C 1
ATOM 1823 O O . GLU B 1 93 ? 19.438 8.219 8.898 1 97.62 93 GLU B O 1
ATOM 1828 N N . GLU B 1 94 ? 18.328 7.438 10.68 1 97.5 94 GLU B N 1
ATOM 1829 C CA . GLU B 1 94 ? 17.75 6.352 9.891 1 97.5 94 GLU B CA 1
ATOM 1830 C C . GLU B 1 94 ? 16.797 6.891 8.828 1 97.5 94 GLU B C 1
ATOM 1832 O O . GLU B 1 94 ? 16.766 6.387 7.703 1 97.5 94 GLU B O 1
ATOM 1837 N N . ALA B 1 95 ? 16.016 7.871 9.195 1 98.44 95 ALA B N 1
ATOM 1838 C CA . ALA B 1 95 ? 15.109 8.508 8.25 1 98.44 95 ALA B CA 1
ATOM 1839 C C . ALA B 1 95 ? 15.867 9.062 7.047 1 98.44 95 ALA B C 1
ATOM 1841 O O . ALA B 1 95 ? 15.508 8.781 5.898 1 98.44 95 ALA B O 1
ATOM 1842 N N . ASP B 1 96 ? 16.922 9.742 7.312 1 98.56 96 ASP B N 1
ATOM 1843 C CA . ASP B 1 96 ? 17.719 10.328 6.246 1 98.56 96 ASP B CA 1
ATOM 1844 C C . ASP B 1 96 ? 18.344 9.25 5.363 1 98.56 96 ASP B C 1
ATOM 1846 O O . ASP B 1 96 ? 18.359 9.375 4.137 1 98.56 96 ASP B O 1
ATOM 1850 N N . ARG B 1 97 ? 18.812 8.25 5.98 1 98.38 97 ARG B N 1
ATOM 1851 C CA . ARG B 1 97 ? 19.438 7.156 5.242 1 98.38 97 ARG B CA 1
ATOM 1852 C C . ARG B 1 97 ? 18.438 6.516 4.281 1 98.38 97 ARG B C 1
ATOM 1854 O O . ARG B 1 97 ? 18.75 6.309 3.105 1 98.38 97 ARG B O 1
ATOM 1861 N N . LEU B 1 98 ? 17.312 6.234 4.793 1 98.56 98 LEU B N 1
ATOM 1862 C CA . LEU B 1 98 ? 16.297 5.574 3.982 1 98.56 98 LEU B CA 1
ATOM 1863 C C . LEU B 1 98 ? 15.797 6.496 2.877 1 98.56 98 LEU B C 1
ATOM 1865 O O . LEU B 1 98 ? 15.672 6.082 1.725 1 98.56 98 LEU B O 1
ATOM 1869 N N . PHE B 1 99 ? 15.516 7.703 3.215 1 98.88 99 PHE B N 1
ATOM 1870 C CA . PHE B 1 99 ? 15.047 8.688 2.242 1 98.88 99 PHE B CA 1
ATOM 1871 C C . PHE B 1 99 ? 16.062 8.852 1.116 1 98.88 99 PHE B C 1
ATOM 1873 O O . PHE B 1 99 ? 15.711 8.742 -0.061 1 98.88 99 PHE B O 1
ATOM 1880 N N . ASN B 1 100 ? 17.312 9.039 1.46 1 98.75 100 ASN B N 1
ATOM 1881 C CA . ASN B 1 100 ? 18.359 9.273 0.475 1 98.75 100 ASN B CA 1
ATOM 1882 C C . ASN B 1 100 ? 18.609 8.031 -0.384 1 98.75 100 ASN B C 1
ATOM 1884 O O . ASN B 1 100 ? 18.891 8.148 -1.575 1 98.75 100 ASN B O 1
ATOM 1888 N N . GLY B 1 101 ? 18.531 6.953 0.205 1 98.75 101 GLY B N 1
ATOM 1889 C CA . GLY B 1 101 ? 18.719 5.711 -0.527 1 98.75 101 GLY B CA 1
ATOM 1890 C C . GLY B 1 101 ? 17.609 5.43 -1.522 1 98.75 101 GLY B C 1
ATOM 1891 O O . GLY B 1 101 ? 17.875 5.191 -2.703 1 98.75 101 GLY B O 1
ATOM 1892 N N . LEU B 1 102 ? 16.391 5.523 -1.056 1 98.75 102 LEU B N 1
ATOM 1893 C CA . LEU B 1 102 ? 15.234 5.105 -1.848 1 98.75 102 LEU B CA 1
ATOM 1894 C C . LEU B 1 102 ? 14.914 6.141 -2.92 1 98.75 102 LEU B C 1
ATOM 1896 O O . LEU B 1 102 ? 14.359 5.801 -3.971 1 98.75 102 LEU B O 1
ATOM 1900 N N . SER B 1 103 ? 15.195 7.348 -2.686 1 98.81 103 SER B N 1
ATOM 1901 C CA . SER B 1 103 ? 14.773 8.414 -3.59 1 98.81 103 SER B CA 1
ATOM 1902 C C . SER B 1 103 ? 15.773 8.594 -4.734 1 98.81 103 SER B C 1
ATOM 1904 O O . SER B 1 103 ? 15.531 9.375 -5.652 1 98.81 103 SER B O 1
ATOM 1906 N N . LYS B 1 104 ? 16.906 7.867 -4.68 1 98.5 104 LYS B N 1
ATOM 1907 C CA . LYS B 1 104 ? 17.906 7.969 -5.742 1 98.5 104 LYS B CA 1
ATOM 1908 C C . LYS B 1 104 ? 17.297 7.672 -7.105 1 98.5 104 LYS B C 1
ATOM 1910 O O . LYS B 1 104 ? 16.703 6.605 -7.309 1 98.5 104 LYS B O 1
ATOM 1915 N N . GLY B 1 105 ? 17.484 8.594 -8.031 1 98.31 105 GLY B N 1
ATOM 1916 C CA . GLY B 1 105 ? 16.984 8.414 -9.383 1 98.31 105 GLY B CA 1
ATOM 1917 C C . GLY B 1 105 ? 15.484 8.641 -9.5 1 98.31 105 GLY B C 1
ATOM 1918 O O . GLY B 1 105 ? 14.914 8.523 -10.586 1 98.31 105 GLY B O 1
ATOM 1919 N N . GLY B 1 106 ? 14.836 8.93 -8.367 1 98.56 106 GLY B N 1
ATOM 1920 C CA . GLY B 1 106 ? 13.406 9.188 -8.352 1 98.56 106 GLY B CA 1
ATOM 1921 C C . GLY B 1 106 ? 13.062 10.664 -8.359 1 98.56 106 GLY B C 1
ATOM 1922 O O . GLY B 1 106 ? 13.836 11.484 -8.844 1 98.56 106 GLY B O 1
ATOM 1923 N N . GLU B 1 107 ? 11.844 10.945 -7.992 1 98.56 107 GLU B N 1
ATOM 1924 C CA . GLU B 1 107 ? 11.344 12.312 -7.93 1 98.56 107 GLU B CA 1
ATOM 1925 C C . GLU B 1 107 ? 10.922 12.688 -6.508 1 98.56 107 GLU B C 1
ATOM 1927 O O . GLU B 1 107 ? 10 12.086 -5.949 1 98.56 107 GLU B O 1
ATOM 1932 N N . ILE B 1 108 ? 11.602 13.719 -5.98 1 98.5 108 ILE B N 1
ATOM 1933 C CA . ILE B 1 108 ? 11.289 14.172 -4.633 1 98.5 108 ILE B CA 1
ATOM 1934 C C . ILE B 1 108 ? 10.016 15.016 -4.656 1 98.5 108 ILE B C 1
ATOM 1936 O O . ILE B 1 108 ? 9.914 15.984 -5.418 1 98.5 108 ILE B O 1
ATOM 1940 N N . GLU B 1 109 ? 9.078 14.641 -3.91 1 97.69 109 GLU B N 1
ATOM 1941 C CA . GLU B 1 109 ? 7.863 15.43 -3.74 1 97.69 109 GLU B CA 1
ATOM 1942 C C . GLU B 1 109 ? 8.023 16.438 -2.607 1 97.69 109 GLU B C 1
ATOM 1944 O O . GLU B 1 109 ? 7.719 17.625 -2.777 1 97.69 109 GLU B O 1
ATOM 1949 N N . MET B 1 110 ? 8.406 15.977 -1.47 1 97.31 110 MET B N 1
ATOM 1950 C CA . MET B 1 110 ? 8.742 16.797 -0.309 1 97.31 110 MET B CA 1
ATOM 1951 C C . ME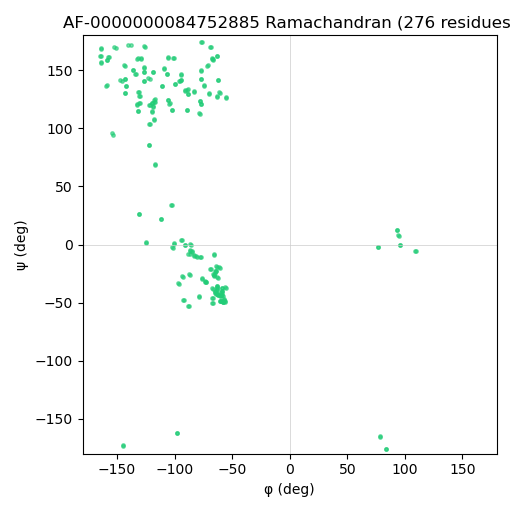T B 1 110 ? 10.062 16.344 0.31 1 97.31 110 MET B C 1
ATOM 1953 O O . MET B 1 110 ? 10.211 15.195 0.711 1 97.31 110 MET B O 1
ATOM 1957 N N . PRO B 1 111 ? 10.992 17.297 0.344 1 98.25 111 PRO B N 1
ATOM 1958 C CA . PRO B 1 111 ? 12.242 16.922 1.022 1 98.25 111 PRO B CA 1
ATOM 1959 C C . PRO B 1 111 ? 12.055 16.719 2.523 1 98.25 111 PRO B C 1
ATOM 1961 O O . PRO B 1 111 ? 11.102 17.234 3.109 1 98.25 111 PRO B O 1
ATOM 1964 N N . MET B 1 112 ? 13.039 15.984 3.133 1 98.25 112 MET B N 1
ATOM 1965 C CA . MET B 1 112 ? 12.984 15.789 4.578 1 98.25 112 MET B CA 1
ATOM 1966 C C . MET B 1 112 ? 13.062 17.125 5.316 1 98.25 112 MET B C 1
ATOM 1968 O O . MET B 1 112 ? 13.938 17.938 5.031 1 98.25 112 MET B O 1
ATOM 1972 N N . ALA B 1 113 ? 12.148 17.297 6.234 1 97.81 113 ALA B N 1
ATOM 1973 C CA . ALA B 1 113 ? 12.133 18.5 7.051 1 97.81 113 ALA B CA 1
ATOM 1974 C C . ALA B 1 113 ? 11.25 18.328 8.281 1 97.81 113 ALA B C 1
ATOM 1976 O O . ALA B 1 113 ? 10.344 17.484 8.281 1 97.81 113 ALA B O 1
ATOM 1977 N N . ASP B 1 114 ? 11.508 19.094 9.266 1 95.75 114 ASP B N 1
ATOM 1978 C CA . ASP B 1 114 ? 10.602 19.141 10.406 1 95.75 114 ASP B CA 1
ATOM 1979 C C . ASP B 1 114 ? 9.289 19.812 10.039 1 95.75 114 ASP B C 1
ATOM 1981 O O . ASP B 1 114 ? 9.281 20.922 9.477 1 95.75 114 ASP B O 1
ATOM 1985 N N . GLN B 1 115 ? 8.211 19.125 10.391 1 91 115 GLN B N 1
ATOM 1986 C CA . GLN B 1 115 ? 6.898 19.641 10.023 1 91 115 GLN B CA 1
ATOM 1987 C C . GLN B 1 115 ? 6.168 20.219 11.234 1 91 115 GLN B C 1
ATOM 1989 O O . GLN B 1 115 ? 6.461 19.859 12.375 1 91 115 GLN B O 1
ATOM 1994 N N . PHE B 1 116 ? 5.234 21 10.992 1 82.31 116 PHE B N 1
ATOM 1995 C CA . PHE B 1 116 ? 4.512 21.719 12.039 1 82.31 116 PHE B CA 1
ATOM 1996 C C . PHE B 1 116 ? 3.742 20.75 12.93 1 82.31 116 PHE B C 1
ATOM 1998 O O . PHE B 1 116 ? 3.461 21.062 14.086 1 82.31 116 PHE B O 1
ATOM 2005 N N . TRP B 1 117 ? 3.406 19.625 12.383 1 80.25 117 TRP B N 1
ATOM 2006 C CA . TRP B 1 117 ? 2.639 18.656 13.164 1 80.25 117 TRP B CA 1
ATOM 2007 C C . TRP B 1 117 ? 3.562 17.781 13.992 1 80.25 117 TRP B C 1
ATOM 2009 O O . TRP B 1 117 ? 3.104 16.859 14.68 1 80.25 117 TRP B O 1
ATOM 2019 N N . GLY B 1 118 ? 4.906 18 13.898 1 86.88 118 GLY B N 1
ATOM 2020 C CA . GLY B 1 118 ? 5.832 17.375 14.836 1 86.88 118 GLY B CA 1
ATOM 2021 C C . GLY B 1 118 ? 6.672 16.281 14.203 1 86.88 118 GLY B C 1
ATOM 2022 O O . GLY B 1 118 ? 7.629 15.805 14.812 1 86.88 118 GLY B O 1
ATOM 2023 N N . ASP B 1 119 ? 6.418 15.961 13.031 1 93.62 119 ASP B N 1
ATOM 2024 C CA . ASP B 1 119 ? 7.176 14.891 12.398 1 93.62 119 ASP B CA 1
ATOM 2025 C C . ASP B 1 119 ? 8.352 15.445 11.602 1 93.62 119 ASP B C 1
ATOM 2027 O O . ASP B 1 119 ? 8.297 16.578 11.109 1 93.62 119 ASP B O 1
ATOM 2031 N N . TYR B 1 120 ? 9.492 14.734 11.648 1 97.88 120 TYR B N 1
ATOM 2032 C CA . TYR B 1 120 ? 10.477 14.805 10.578 1 97.88 120 TYR B CA 1
ATOM 2033 C C . TYR B 1 120 ? 10.039 13.969 9.383 1 97.88 120 TYR B C 1
ATOM 2035 O O . TYR B 1 120 ? 9.977 12.734 9.469 1 97.88 120 TYR B O 1
ATOM 2043 N N . PHE B 1 121 ? 9.727 14.719 8.242 1 97.94 121 PHE B N 1
ATOM 2044 C CA . PHE B 1 121 ? 8.93 14.062 7.211 1 97.94 121 PHE B CA 1
ATOM 2045 C C . PHE B 1 121 ? 9.484 14.359 5.824 1 97.94 121 PHE B C 1
ATOM 2047 O O . PHE B 1 121 ? 9.969 15.461 5.566 1 97.94 121 PHE B O 1
ATOM 2054 N N . GLY B 1 122 ? 9.297 13.383 4.852 1 98.5 122 GLY B N 1
ATOM 2055 C CA . GLY B 1 122 ? 9.539 13.531 3.428 1 98.5 122 GLY B CA 1
ATOM 2056 C C . GLY B 1 122 ? 8.789 12.516 2.586 1 98.5 122 GLY B C 1
ATOM 2057 O O . GLY B 1 122 ? 8.328 11.492 3.098 1 98.5 122 GLY B O 1
ATOM 2058 N N . SER B 1 123 ? 8.617 12.875 1.326 1 98.62 123 SER B N 1
ATOM 2059 C CA . SER B 1 123 ? 7.945 11.977 0.398 1 98.62 123 SER B CA 1
ATOM 2060 C C . SER B 1 123 ? 8.57 12.039 -0.992 1 98.62 123 SER B C 1
ATOM 2062 O O . SER B 1 123 ? 9.18 13.047 -1.354 1 98.62 123 SER B O 1
ATOM 2064 N N . PHE B 1 124 ? 8.453 10.977 -1.743 1 98.75 124 PHE B N 1
ATOM 2065 C CA . PHE B 1 124 ? 9.031 10.891 -3.076 1 98.75 124 PHE B CA 1
ATOM 2066 C C . PHE B 1 124 ? 8.422 9.727 -3.857 1 98.75 124 PHE B C 1
ATOM 2068 O O . PHE B 1 124 ? 7.727 8.891 -3.287 1 98.75 124 PHE B O 1
ATOM 2075 N N . VAL B 1 125 ? 8.578 9.758 -5.141 1 98.69 125 VAL B N 1
ATOM 2076 C CA . VAL B 1 125 ? 8.336 8.641 -6.043 1 98.69 125 VAL B CA 1
ATOM 2077 C C . VAL B 1 125 ? 9.664 8.039 -6.496 1 98.69 125 VAL B C 1
ATOM 2079 O O . VAL B 1 125 ? 10.516 8.742 -7.043 1 98.69 125 VAL B O 1
ATOM 2082 N N . ASP B 1 126 ? 9.883 6.75 -6.23 1 98.75 126 ASP B N 1
ATOM 2083 C CA . ASP B 1 126 ? 11.18 6.184 -6.582 1 98.75 126 ASP B CA 1
ATOM 2084 C C . ASP B 1 126 ? 11.281 5.934 -8.086 1 98.75 126 ASP B C 1
ATOM 2086 O O . ASP B 1 126 ? 10.336 6.207 -8.828 1 98.75 126 ASP B O 1
ATOM 2090 N N . LYS B 1 127 ? 12.422 5.543 -8.578 1 98.5 127 LYS B N 1
ATOM 2091 C CA . LYS B 1 127 ? 12.688 5.43 -10.008 1 98.5 127 LYS B CA 1
ATOM 2092 C C . LYS B 1 127 ? 11.836 4.34 -10.641 1 98.5 127 LYS B C 1
ATOM 2094 O O . LYS B 1 127 ? 11.75 4.238 -11.867 1 98.5 127 LYS B O 1
ATOM 2099 N N . PHE B 1 128 ? 11.125 3.523 -9.859 1 98.62 128 PHE B N 1
ATOM 2100 C CA . PHE B 1 128 ? 10.258 2.469 -10.359 1 98.62 128 PHE B CA 1
ATOM 2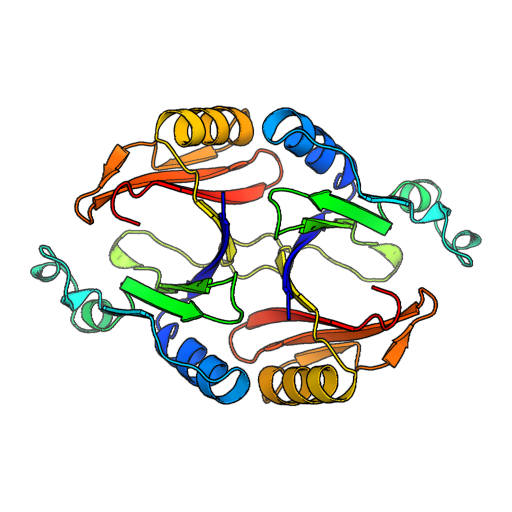101 C C . PHE B 1 128 ? 8.797 2.904 -10.32 1 98.62 128 PHE B C 1
ATOM 2103 O O . PHE B 1 128 ? 7.906 2.148 -10.719 1 98.62 128 PHE B O 1
ATOM 2110 N N . GLY B 1 129 ? 8.531 4.105 -9.805 1 98.06 129 GLY B N 1
ATOM 2111 C CA . GLY B 1 129 ? 7.184 4.648 -9.797 1 98.06 129 GLY B CA 1
ATOM 2112 C C . GLY B 1 129 ? 6.426 4.352 -8.516 1 98.06 129 GLY B C 1
ATOM 2113 O O . GLY B 1 129 ? 5.207 4.523 -8.461 1 98.06 129 GLY B O 1
ATOM 2114 N N . ILE B 1 130 ? 7.078 3.9 -7.5 1 98.75 130 ILE B N 1
ATOM 2115 C CA . ILE B 1 130 ? 6.449 3.607 -6.215 1 98.75 130 ILE B CA 1
ATOM 2116 C C . ILE B 1 130 ? 6.504 4.844 -5.32 1 98.75 130 ILE B C 1
ATOM 2118 O O . ILE B 1 130 ? 7.535 5.512 -5.234 1 98.75 130 ILE B O 1
ATOM 2122 N N . HIS B 1 131 ? 5.387 5.172 -4.715 1 98.81 131 HIS B N 1
ATOM 2123 C CA . HIS B 1 131 ? 5.273 6.344 -3.854 1 98.81 131 HIS B CA 1
ATOM 2124 C C . HIS B 1 131 ? 5.637 6.004 -2.412 1 98.81 131 HIS B C 1
ATOM 2126 O O . HIS B 1 131 ? 5.082 5.062 -1.835 1 98.81 131 HIS B O 1
ATOM 2132 N N . TRP B 1 132 ? 6.535 6.793 -1.804 1 98.88 132 TRP B N 1
ATOM 2133 C CA . TRP B 1 132 ? 7.051 6.551 -0.459 1 98.88 132 TRP B CA 1
ATOM 2134 C C . TRP B 1 132 ? 6.875 7.785 0.42 1 98.88 132 TRP B C 1
ATOM 2136 O O . TRP B 1 132 ? 6.902 8.914 -0.073 1 98.88 132 TRP B O 1
ATOM 2146 N N . MET B 1 133 ? 6.691 7.512 1.668 1 98.69 133 MET B N 1
ATOM 2147 C CA . MET B 1 133 ? 6.793 8.5 2.738 1 98.69 133 MET B CA 1
ATOM 2148 C C . MET B 1 133 ? 7.754 8.023 3.824 1 98.69 133 MET B C 1
ATOM 2150 O O . MET B 1 133 ? 7.789 6.84 4.156 1 98.69 133 MET B O 1
ATOM 2154 N N . VAL B 1 134 ? 8.516 8.914 4.332 1 98.56 134 VAL B N 1
ATOM 2155 C CA . VAL B 1 134 ? 9.375 8.656 5.488 1 98.56 134 VAL B CA 1
ATOM 2156 C C . VAL B 1 134 ? 8.992 9.594 6.629 1 98.56 134 VAL B C 1
ATOM 2158 O O . VAL B 1 134 ? 8.984 10.82 6.461 1 98.56 134 VAL B O 1
ATOM 2161 N N . ASN B 1 135 ? 8.648 8.969 7.711 1 97.69 135 ASN B N 1
ATOM 2162 C CA . ASN B 1 135 ? 8.156 9.727 8.859 1 97.69 135 ASN B CA 1
ATOM 2163 C C . ASN B 1 135 ? 8.867 9.32 10.141 1 97.69 135 ASN B C 1
ATOM 2165 O O . ASN B 1 135 ? 8.773 8.18 10.578 1 97.69 135 ASN B O 1
ATOM 2169 N N . TYR B 1 136 ? 9.5 10.281 10.805 1 97.69 136 TYR B N 1
ATOM 2170 C CA . TYR B 1 136 ? 10.086 10.055 12.125 1 97.69 136 TYR B CA 1
ATOM 2171 C C . TYR B 1 136 ? 9.492 11.008 13.156 1 97.69 136 TYR B C 1
ATOM 2173 O O . TYR B 1 136 ? 9.492 12.227 12.953 1 97.69 136 TYR B O 1
ATOM 2181 N N . ASN B 1 137 ? 8.93 10.414 14.078 1 93.06 137 ASN B N 1
ATOM 2182 C CA . ASN B 1 137 ? 8.406 11.164 15.219 1 93.06 137 ASN B CA 1
ATOM 2183 C C . ASN B 1 137 ? 9.07 10.734 16.531 1 93.06 137 ASN B C 1
ATOM 2185 O O . ASN B 1 137 ? 8.891 9.602 16.969 1 93.06 137 ASN B O 1
ATOM 2189 N N . PRO B 1 138 ? 9.836 11.68 17.125 1 84.88 138 PRO B N 1
ATOM 2190 C CA . PRO B 1 138 ? 10.562 11.32 18.344 1 84.88 138 PRO B CA 1
ATOM 2191 C C . PRO B 1 138 ? 9.633 10.992 19.516 1 84.88 138 PRO B C 1
ATOM 2193 O O . PRO B 1 138 ? 10.047 10.352 20.484 1 84.88 138 PRO B O 1
ATOM 2196 N N . GLN B 1 139 ? 8.422 11.492 19.469 1 73.69 139 GLN B N 1
ATOM 2197 C CA . GLN B 1 139 ? 7.488 11.266 20.578 1 73.69 139 GLN B CA 1
ATOM 2198 C C . GLN B 1 139 ? 6.707 9.969 20.375 1 73.69 139 GLN B C 1
ATOM 2200 O O . GLN B 1 139 ? 5.992 9.523 21.266 1 73.69 139 GLN B O 1
ATOM 2205 N N . SER B 1 140 ? 6.809 9.312 19.234 1 67.38 140 SER B N 1
ATOM 2206 C CA . SER B 1 140 ? 6.008 8.125 18.953 1 67.38 140 SER B CA 1
ATOM 2207 C C . SER B 1 140 ? 6.633 6.879 19.578 1 67.38 140 SER B C 1
ATOM 2209 O O . SER B 1 140 ? 7.852 6.805 19.734 1 67.38 140 SER B O 1
#

Radius of gyration: 18.89 Å; Cα contacts (8 Å, |Δi|>4): 623; chains: 2; bounding box: 41×56×44 Å